Protein AF-A0A3M1KV20-F1 (afdb_monomer)

Nearest PDB structures (foldseek):
  5svc-assembly1_E  TM=5.447E-01  e=1.041E-09  Xanthobacter autotrophicus Py2
  5m45-assembly2_K  TM=5.221E-01  e=1.761E-09  Xanthobacter autotrophicus Py2
  5l9w-assembly2_B  TM=5.093E-01  e=1.567E-09  Aromatoleum aromaticum EbN1
  5svb-assembly1_B  TM=5.032E-01  e=2.301E-08  Xanthobacter autotrophicus Py2
  5l9w-assembly2_b  TM=3.819E-01  e=1.792E-05  Aromatoleum aromaticum EbN1

Radius of gyration: 29.32 Å; Cα contacts (8 Å, |Δi|>4): 366; chains: 1; bounding box: 72×28×77 Å

Solvent-accessible surface area (backbone atoms only — not comparable to full-atom values): 11056 Å² total; per-residue (Å²): 133,84,90,68,63,54,70,35,77,41,77,45,81,46,84,36,73,66,66,58,56,70,62,54,50,55,52,46,51,55,42,43,57,51,33,48,52,56,47,44,76,72,72,47,70,81,89,42,61,48,77,51,50,33,32,29,34,24,50,67,92,57,91,68,68,48,80,37,59,66,52,93,55,34,66,62,51,43,42,52,49,40,28,72,77,66,76,43,66,67,90,86,56,56,42,28,36,50,26,44,36,26,38,34,30,37,59,68,74,76,68,51,59,73,58,61,73,70,76,41,63,67,80,48,70,47,79,46,79,57,94,94,38,79,42,81,27,48,32,25,40,50,32,44,39,21,91,82,35,69,48,64,28,56,29,33,38,37,48,101,90,49,75,46,77,36,49,73,59,2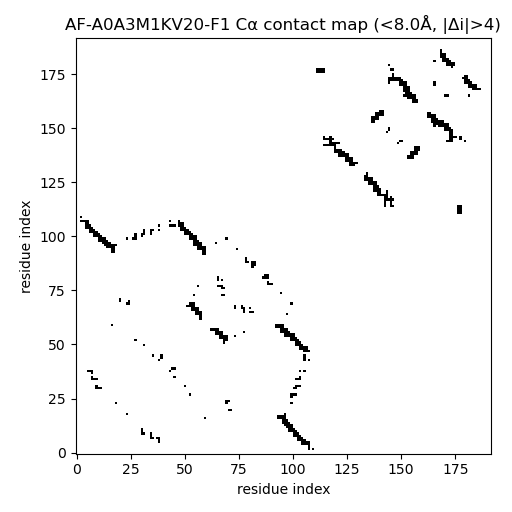5,32,38,29,29,48,102,50,44,49,79,47,76,43,74,56,84,76,81,77,78,82,131

Structure (mmCIF, N/CA/C/O backbone):
data_AF-A0A3M1KV20-F1
#
_entry.id   AF-A0A3M1KV20-F1
#
loop_
_atom_site.group_PDB
_atom_site.id
_atom_site.type_symbol
_atom_site.label_atom_id
_atom_site.label_alt_id
_atom_site.label_comp_id
_atom_site.label_asym_id
_atom_site.label_entity_id
_atom_site.label_seq_id
_atom_site.pdbx_PDB_ins_code
_atom_site.Cartn_x
_atom_site.Cartn_y
_atom_site.Cartn_z
_atom_site.occupancy
_atom_site.B_iso_or_equiv
_atom_site.auth_seq_id
_atom_site.auth_comp_id
_atom_site.auth_asym_id
_atom_site.auth_atom_id
_atom_site.pdbx_PDB_model_num
ATOM 1 N N . MET A 1 1 ? -3.922 7.367 20.046 1.00 41.53 1 MET A N 1
ATOM 2 C CA . MET A 1 1 ? -3.831 7.374 18.570 1.00 41.53 1 MET A CA 1
ATOM 3 C C . MET A 1 1 ? -4.819 6.362 18.019 1.00 41.53 1 MET A C 1
ATOM 5 O O . MET A 1 1 ? -4.780 5.213 18.438 1.00 41.53 1 MET A O 1
ATOM 9 N N . LEU A 1 2 ? -5.737 6.803 17.157 1.00 45.34 2 LEU A N 1
ATOM 10 C CA . LEU A 1 2 ? -6.689 5.942 16.447 1.00 45.34 2 LEU A CA 1
ATOM 11 C C . LEU A 1 2 ? -5.938 5.104 15.391 1.00 45.34 2 LEU A C 1
ATOM 13 O O . LEU A 1 2 ? -5.036 5.609 14.728 1.00 45.34 2 LEU A O 1
ATOM 17 N N . GLY A 1 3 ? -6.274 3.814 15.296 1.00 48.81 3 GLY A N 1
ATOM 18 C CA . GLY A 1 3 ? -5.496 2.774 14.613 1.00 48.81 3 GLY A CA 1
ATOM 19 C C . GLY A 1 3 ? -5.591 2.768 13.086 1.00 48.81 3 GLY A C 1
ATOM 20 O O . GLY A 1 3 ? -6.214 1.876 12.514 1.00 48.81 3 GLY A O 1
ATOM 21 N N . GLY A 1 4 ? -4.943 3.726 12.422 1.00 52.41 4 GLY A N 1
ATOM 22 C CA . GLY A 1 4 ? -4.632 3.615 10.993 1.00 52.41 4 GLY A CA 1
ATOM 23 C C . GLY A 1 4 ? -3.481 2.624 10.751 1.00 52.41 4 GLY A C 1
ATOM 24 O O . GLY A 1 4 ? -2.594 2.536 11.599 1.00 52.41 4 GLY A O 1
ATOM 25 N N . PRO A 1 5 ? -3.464 1.866 9.635 1.00 60.31 5 PRO A N 1
ATOM 26 C CA . PRO A 1 5 ? -2.340 0.989 9.306 1.00 60.31 5 PRO A CA 1
ATOM 27 C C . PRO A 1 5 ? -1.043 1.804 9.230 1.00 60.31 5 PRO A C 1
ATOM 29 O O . PRO A 1 5 ? -1.034 2.900 8.669 1.00 60.31 5 PRO A O 1
ATOM 32 N N . VAL A 1 6 ? 0.061 1.271 9.759 1.00 68.69 6 VAL A N 1
ATOM 33 C CA . VAL A 1 6 ? 1.365 1.916 9.574 1.00 68.69 6 VAL A CA 1
ATOM 34 C C . VAL A 1 6 ? 1.840 1.638 8.164 1.00 68.69 6 VAL A C 1
ATOM 36 O O . VAL A 1 6 ? 2.098 0.495 7.791 1.00 68.69 6 VAL A O 1
ATOM 39 N N . VAL A 1 7 ? 1.925 2.703 7.374 1.00 78.25 7 VAL A N 1
ATOM 40 C CA . VAL A 1 7 ? 2.368 2.672 5.984 1.00 78.25 7 VAL A CA 1
ATOM 41 C C . VAL A 1 7 ? 3.695 3.413 5.880 1.00 78.25 7 VAL A C 1
ATOM 43 O O . VAL A 1 7 ? 3.831 4.547 6.347 1.00 78.25 7 VAL A O 1
ATOM 46 N N . ARG A 1 8 ? 4.691 2.773 5.269 1.00 81.94 8 ARG A N 1
ATOM 47 C CA . ARG A 1 8 ? 5.970 3.385 4.911 1.00 81.94 8 ARG A CA 1
ATOM 48 C C . ARG A 1 8 ? 6.137 3.321 3.405 1.00 81.94 8 ARG A C 1
ATOM 50 O O . ARG A 1 8 ? 6.141 2.241 2.818 1.00 81.94 8 ARG A O 1
ATOM 57 N N . ASP A 1 9 ? 6.262 4.492 2.800 1.00 86.81 9 ASP A N 1
ATOM 58 C CA . ASP A 1 9 ? 6.499 4.654 1.373 1.00 86.81 9 ASP A CA 1
ATOM 59 C C . ASP A 1 9 ? 7.941 5.107 1.137 1.00 86.81 9 ASP A C 1
ATOM 61 O O . ASP A 1 9 ? 8.474 5.948 1.866 1.00 86.81 9 ASP A O 1
ATOM 65 N N . ARG A 1 10 ? 8.597 4.515 0.141 1.00 87.38 10 ARG A N 1
ATOM 66 C CA . ARG A 1 10 ? 9.951 4.881 -0.275 1.00 87.38 10 ARG A CA 1
ATOM 67 C C . ARG A 1 10 ? 9.968 5.042 -1.788 1.00 87.38 10 ARG A C 1
ATOM 69 O O . ARG A 1 10 ? 9.707 4.089 -2.517 1.00 87.38 10 ARG A O 1
ATOM 76 N N . LEU A 1 11 ? 10.324 6.238 -2.239 1.00 90.19 11 LEU A N 1
ATOM 77 C CA . LEU A 1 11 ? 10.510 6.574 -3.645 1.00 90.19 11 LEU A CA 1
ATOM 78 C C . LEU A 1 11 ? 11.999 6.755 -3.932 1.00 90.19 11 LEU A C 1
ATOM 80 O O . LEU A 1 11 ? 12.706 7.431 -3.186 1.00 90.19 11 LEU A O 1
ATOM 84 N N . GLU A 1 12 ? 12.455 6.188 -5.040 1.00 92.94 12 GLU A N 1
ATOM 85 C CA . GLU A 1 12 ? 13.762 6.481 -5.606 1.00 92.94 12 GLU A CA 1
ATOM 86 C C . GLU A 1 12 ? 13.610 7.004 -7.026 1.00 92.94 12 GLU A C 1
ATOM 88 O O . GLU A 1 12 ? 13.016 6.346 -7.883 1.00 92.94 12 GLU A O 1
ATOM 93 N N . SER A 1 13 ? 14.163 8.190 -7.267 1.00 93.88 13 SER A N 1
ATOM 94 C CA . SER A 1 13 ? 14.299 8.742 -8.609 1.00 93.88 13 SER A CA 1
ATOM 95 C C . SER A 1 13 ? 15.417 8.008 -9.334 1.00 93.88 13 SER A C 1
ATOM 97 O O . SER A 1 13 ? 16.545 7.934 -8.850 1.00 93.88 13 SER A O 1
ATOM 99 N N . VAL A 1 14 ? 15.105 7.482 -10.511 1.00 92.56 14 VAL A N 1
ATOM 100 C CA . VAL A 1 14 ? 16.072 6.817 -11.386 1.00 92.56 14 VAL A CA 1
ATOM 101 C C . VAL A 1 14 ? 15.923 7.381 -12.786 1.00 92.56 14 VAL A C 1
ATOM 103 O O . VAL A 1 14 ? 14.923 8.016 -13.096 1.00 92.56 14 VAL A O 1
ATOM 106 N N . ARG A 1 15 ? 16.913 7.164 -13.644 1.00 94.06 15 ARG A N 1
ATOM 107 C CA . ARG A 1 15 ? 16.775 7.446 -15.069 1.00 94.06 15 ARG A CA 1
ATOM 108 C C . ARG A 1 15 ? 17.309 6.262 -15.844 1.00 94.06 15 ARG A C 1
ATOM 110 O O . ARG A 1 15 ? 18.516 6.127 -16.018 1.00 94.06 15 ARG A O 1
ATOM 117 N N . LEU A 1 16 ? 16.412 5.360 -16.220 1.00 96.25 16 LEU A N 1
ATOM 118 C CA . LEU A 1 16 ? 16.768 4.124 -16.905 1.00 96.25 16 LEU A CA 1
ATOM 119 C C . LEU A 1 16 ? 16.016 4.052 -18.226 1.00 96.25 16 LEU A C 1
ATOM 121 O O . LEU A 1 16 ? 14.787 4.050 -18.230 1.00 96.25 16 LEU A O 1
ATOM 125 N N . LEU A 1 17 ? 16.759 3.964 -19.324 1.00 96.88 17 LEU A N 1
ATOM 126 C CA . LEU A 1 17 ? 16.194 3.734 -20.644 1.00 96.88 17 LEU A CA 1
ATOM 127 C C . LEU A 1 17 ? 16.050 2.232 -20.865 1.00 96.88 17 LEU A C 1
ATOM 129 O O . LEU A 1 17 ? 17.023 1.492 -20.724 1.00 96.88 17 LEU A O 1
ATOM 133 N N . ASP A 1 18 ? 14.828 1.796 -21.144 1.00 95.75 18 ASP A N 1
ATOM 134 C CA . ASP A 1 18 ? 14.478 0.413 -21.440 1.00 95.75 18 ASP A CA 1
ATOM 135 C C . ASP A 1 18 ? 15.138 -0.649 -20.533 1.00 95.75 18 ASP A C 1
ATOM 137 O O . ASP A 1 18 ? 15.641 -1.661 -21.029 1.00 95.75 18 ASP A O 1
ATOM 141 N N . PRO A 1 19 ? 15.114 -0.497 -19.195 1.00 96.75 19 PRO A N 1
ATOM 142 C CA . PRO A 1 19 ? 15.788 -1.448 -18.325 1.00 96.75 19 PRO A CA 1
ATOM 143 C C . PRO A 1 19 ? 15.158 -2.846 -18.405 1.00 96.75 19 PRO A C 1
ATOM 145 O O . PRO A 1 19 ? 13.952 -2.984 -18.621 1.00 96.75 19 PRO A O 1
ATOM 148 N N . PRO A 1 20 ? 15.934 -3.913 -18.161 1.00 96.88 20 PRO A N 1
ATOM 149 C CA . PRO A 1 20 ? 15.360 -5.227 -17.919 1.00 96.88 20 PRO A CA 1
ATOM 150 C C . PRO A 1 20 ? 14.628 -5.240 -16.569 1.00 96.88 20 PRO A C 1
ATOM 152 O O . PRO A 1 20 ? 15.058 -4.591 -15.610 1.00 96.88 20 PRO A O 1
ATOM 155 N N . TYR A 1 21 ? 13.570 -6.052 -16.454 1.00 96.81 21 TYR A N 1
ATOM 156 C CA . TYR A 1 21 ? 12.804 -6.195 -15.206 1.00 96.81 21 TYR A CA 1
ATOM 157 C C . TYR A 1 21 ? 13.691 -6.546 -14.001 1.00 96.81 21 TYR A C 1
ATOM 159 O O . TYR A 1 21 ? 13.493 -6.001 -12.919 1.00 96.81 21 TYR A O 1
ATOM 167 N N . GLY A 1 22 ? 14.717 -7.386 -14.185 1.00 97.62 22 GLY A N 1
ATOM 168 C CA . GLY A 1 22 ? 15.637 -7.759 -13.104 1.00 97.62 22 GLY A CA 1
ATOM 169 C C . GLY A 1 22 ? 16.308 -6.555 -12.430 1.00 97.62 22 GLY A C 1
ATOM 170 O O . GLY A 1 22 ? 16.459 -6.537 -11.210 1.00 97.62 22 GLY A O 1
ATOM 171 N N . ARG A 1 23 ? 16.625 -5.500 -13.195 1.00 97.06 23 ARG A N 1
ATOM 172 C CA . ARG A 1 23 ? 17.194 -4.259 -12.649 1.00 97.06 23 ARG A CA 1
ATOM 173 C C . ARG A 1 23 ? 16.177 -3.497 -11.796 1.00 97.06 23 ARG A C 1
ATOM 175 O O . ARG A 1 23 ? 16.533 -2.992 -10.736 1.00 97.06 23 ARG A O 1
ATOM 182 N N . LEU A 1 24 ? 14.920 -3.441 -12.238 1.00 97.44 24 LEU A N 1
ATOM 183 C CA . LEU A 1 24 ? 13.825 -2.794 -11.507 1.00 97.44 24 LEU A CA 1
ATOM 184 C C . LEU A 1 24 ? 13.495 -3.549 -10.216 1.00 97.44 24 LEU A C 1
ATOM 186 O O . LEU A 1 24 ? 13.414 -2.934 -9.153 1.00 97.44 24 LEU A O 1
ATOM 190 N N . SER A 1 25 ? 13.408 -4.880 -10.294 1.00 96.94 25 SER A N 1
ATOM 191 C CA . SER A 1 25 ? 13.183 -5.757 -9.141 1.00 96.94 25 SER A CA 1
ATOM 192 C C . SER A 1 25 ? 14.266 -5.573 -8.080 1.00 96.94 25 SER A C 1
ATOM 194 O O . SER A 1 25 ? 13.948 -5.402 -6.908 1.00 96.94 25 SER A O 1
ATOM 196 N N . ALA A 1 26 ? 15.542 -5.517 -8.475 1.00 97.12 26 ALA A N 1
ATOM 197 C CA . ALA A 1 26 ? 16.645 -5.335 -7.533 1.00 97.12 26 ALA A CA 1
ATOM 198 C C . ALA A 1 26 ? 16.566 -3.998 -6.767 1.00 97.12 26 ALA A C 1
ATOM 200 O O . ALA A 1 26 ? 16.843 -3.945 -5.563 1.00 97.12 26 ALA A O 1
ATOM 201 N N . ILE A 1 27 ? 16.168 -2.916 -7.447 1.00 96.50 27 ILE A N 1
ATOM 202 C CA . ILE A 1 27 ? 15.960 -1.606 -6.815 1.00 96.50 27 ILE A CA 1
ATOM 203 C C . ILE A 1 27 ? 14.757 -1.667 -5.869 1.00 96.50 27 ILE A C 1
ATOM 205 O O . ILE A 1 27 ? 14.877 -1.266 -4.709 1.00 96.50 27 ILE A O 1
ATOM 209 N N . ALA A 1 28 ? 13.633 -2.224 -6.327 1.00 96.19 28 ALA A N 1
ATOM 210 C CA . ALA A 1 28 ? 12.435 -2.387 -5.512 1.00 96.19 28 ALA A CA 1
ATOM 211 C C . ALA A 1 28 ? 12.723 -3.215 -4.246 1.00 96.19 28 ALA A C 1
ATOM 213 O O . ALA A 1 28 ? 12.366 -2.807 -3.144 1.00 96.19 28 ALA A O 1
ATOM 214 N N . ASP A 1 29 ? 13.479 -4.310 -4.350 1.00 96.31 29 ASP A N 1
ATOM 215 C CA . ASP A 1 29 ? 13.852 -5.142 -3.203 1.00 96.31 29 ASP A CA 1
ATOM 216 C C . ASP A 1 29 ? 14.732 -4.398 -2.200 1.00 96.31 29 ASP A C 1
ATOM 218 O O . ASP A 1 29 ? 14.573 -4.543 -0.982 1.00 96.31 29 ASP A O 1
ATOM 222 N N . ARG A 1 30 ? 15.656 -3.561 -2.683 1.00 96.06 30 ARG A N 1
ATOM 223 C CA . ARG A 1 30 ? 16.461 -2.707 -1.806 1.00 96.06 30 ARG A CA 1
ATOM 224 C C . ARG A 1 30 ? 15.595 -1.681 -1.073 1.00 96.06 30 ARG A C 1
ATOM 226 O O . ARG A 1 30 ? 15.820 -1.465 0.121 1.00 96.06 30 ARG A O 1
ATOM 233 N N . LEU A 1 31 ? 14.632 -1.062 -1.755 1.00 93.81 31 LEU A N 1
ATOM 234 C CA . LEU A 1 31 ? 13.688 -0.121 -1.145 1.00 93.81 31 LEU A CA 1
ATOM 235 C C . LEU A 1 31 ? 12.764 -0.815 -0.139 1.00 93.81 31 LEU A C 1
ATOM 237 O O . LEU A 1 31 ? 12.613 -0.320 0.976 1.00 93.81 31 LEU A O 1
ATOM 241 N N . ALA A 1 32 ? 12.255 -2.003 -0.466 1.00 92.62 32 ALA A N 1
ATOM 242 C CA . ALA A 1 32 ? 11.425 -2.813 0.420 1.00 92.62 32 ALA A CA 1
ATOM 243 C C . ALA A 1 32 ? 12.156 -3.179 1.715 1.00 92.62 32 ALA A C 1
ATOM 245 O O . ALA A 1 32 ? 11.598 -3.038 2.801 1.00 92.62 32 ALA A O 1
ATOM 246 N N . ARG A 1 33 ? 13.433 -3.585 1.627 1.00 92.50 33 ARG A N 1
ATOM 247 C CA . ARG A 1 33 ? 14.263 -3.855 2.814 1.00 92.50 33 ARG A CA 1
ATOM 248 C C . ARG A 1 33 ? 14.431 -2.619 3.700 1.00 92.50 33 ARG A C 1
ATOM 250 O O . ARG A 1 33 ? 14.470 -2.757 4.917 1.00 92.50 33 ARG A O 1
ATOM 257 N N . ARG A 1 34 ? 14.548 -1.421 3.115 1.00 90.50 34 ARG A N 1
ATOM 258 C CA . ARG A 1 34 ? 14.627 -0.161 3.876 1.00 90.50 34 ARG A CA 1
ATOM 259 C C . ARG A 1 34 ? 13.291 0.162 4.545 1.00 90.50 34 ARG A C 1
ATOM 261 O O . ARG A 1 34 ? 13.270 0.316 5.758 1.00 90.50 34 ARG A O 1
ATOM 268 N N . ALA A 1 35 ? 12.199 0.163 3.780 1.00 87.62 35 ALA A N 1
ATOM 269 C CA . ALA A 1 35 ? 10.855 0.432 4.289 1.00 87.62 35 ALA A CA 1
ATOM 270 C C . ALA A 1 35 ? 10.453 -0.541 5.410 1.00 87.62 35 ALA A C 1
ATOM 272 O O . ALA A 1 35 ? 9.902 -0.128 6.425 1.00 87.62 35 ALA A O 1
ATOM 273 N N . ARG A 1 36 ? 10.796 -1.828 5.274 1.00 86.94 36 ARG A N 1
ATOM 274 C CA . ARG A 1 36 ? 10.569 -2.841 6.312 1.00 86.94 36 ARG A CA 1
ATOM 275 C C . ARG A 1 36 ? 11.316 -2.535 7.609 1.00 86.94 36 ARG A C 1
ATOM 277 O O . ARG A 1 36 ? 10.707 -2.610 8.668 1.00 86.94 36 ARG A O 1
ATOM 284 N N . ARG A 1 37 ? 12.594 -2.148 7.532 1.00 86.62 37 ARG A N 1
ATOM 285 C CA . ARG A 1 37 ? 13.368 -1.764 8.725 1.00 86.62 37 ARG A CA 1
ATOM 286 C C . ARG A 1 37 ? 12.768 -0.559 9.443 1.00 86.62 37 ARG A C 1
ATOM 288 O O . ARG A 1 37 ? 12.822 -0.510 10.665 1.00 86.62 37 ARG A O 1
ATOM 295 N N . ASP A 1 38 ? 12.207 0.396 8.704 1.00 82.44 38 ASP A N 1
ATOM 296 C CA . ASP A 1 38 ? 11.533 1.549 9.312 1.00 82.44 38 ASP A CA 1
ATOM 297 C C . ASP A 1 38 ? 10.289 1.104 10.095 1.00 82.44 38 ASP A C 1
ATOM 299 O O . ASP A 1 38 ? 10.112 1.494 11.244 1.00 82.44 38 ASP A O 1
ATOM 303 N N . VAL A 1 39 ? 9.469 0.225 9.505 1.00 80.56 39 VAL A N 1
ATOM 304 C CA . VAL A 1 39 ? 8.280 -0.340 10.166 1.00 80.56 39 VAL A CA 1
ATOM 305 C C . VAL A 1 39 ? 8.656 -1.167 11.405 1.00 80.56 39 VAL A C 1
ATOM 307 O O . VAL A 1 39 ? 8.006 -1.058 12.442 1.00 80.56 39 VAL A O 1
ATOM 310 N N . GLU A 1 40 ? 9.722 -1.967 11.327 1.00 81.06 40 GLU A N 1
ATOM 311 C CA . GLU A 1 40 ? 10.217 -2.778 12.450 1.00 81.06 40 GLU A CA 1
ATOM 312 C C . GLU A 1 40 ? 10.750 -1.905 13.603 1.00 81.06 40 GLU A C 1
ATOM 314 O O . GLU A 1 40 ? 10.487 -2.207 14.767 1.00 81.06 40 GLU A O 1
ATOM 319 N N . ARG A 1 41 ? 11.432 -0.787 13.305 1.00 79.12 41 ARG A N 1
ATOM 320 C CA . ARG A 1 41 ? 11.890 0.187 14.321 1.00 79.12 41 ARG A CA 1
ATOM 321 C C . ARG A 1 41 ? 10.745 0.835 15.097 1.00 79.12 41 ARG A C 1
ATOM 323 O O . ARG A 1 41 ? 10.951 1.281 16.219 1.00 79.12 41 ARG A O 1
ATOM 330 N N . GLU A 1 42 ? 9.552 0.866 14.519 1.00 71.44 42 GLU A N 1
ATOM 331 C CA . GLU A 1 42 ? 8.342 1.391 15.157 1.00 71.44 42 GLU A CA 1
ATOM 332 C C . GLU A 1 42 ? 7.587 0.330 15.977 1.00 71.44 42 GLU A C 1
ATOM 334 O O . GLU A 1 42 ? 6.505 0.599 16.493 1.00 71.44 42 GLU A O 1
ATOM 339 N N . GLY A 1 43 ? 8.157 -0.872 16.128 1.00 69.38 43 GLY A N 1
ATOM 340 C CA . GLY A 1 43 ? 7.621 -1.934 16.981 1.00 69.38 43 GLY A CA 1
ATOM 341 C C . GLY A 1 43 ? 6.569 -2.821 16.311 1.00 69.38 43 GLY A C 1
ATOM 342 O O . GLY A 1 43 ? 5.938 -3.639 16.983 1.00 69.38 43 GLY A O 1
ATOM 343 N N . PHE A 1 44 ? 6.368 -2.703 14.995 1.00 69.88 44 PHE A N 1
ATOM 344 C CA . PHE A 1 44 ? 5.446 -3.568 14.260 1.00 69.88 44 PHE A CA 1
ATOM 345 C C . PHE A 1 44 ? 6.137 -4.868 13.838 1.00 69.88 44 PHE A C 1
ATOM 347 O O . PHE A 1 44 ? 7.146 -4.860 13.134 1.00 69.88 44 PHE A O 1
ATOM 354 N N . ALA A 1 45 ? 5.567 -6.004 14.250 1.00 63.41 45 ALA A N 1
ATOM 355 C CA . ALA A 1 45 ? 6.078 -7.322 13.893 1.00 63.41 45 ALA A CA 1
ATOM 356 C C . ALA A 1 45 ? 5.975 -7.576 12.380 1.00 63.41 45 ALA A C 1
ATOM 358 O O . ALA A 1 45 ? 4.957 -7.305 11.737 1.00 63.41 45 ALA A O 1
ATOM 359 N N . ALA A 1 46 ? 7.025 -8.171 11.819 1.00 60.16 46 ALA A N 1
ATOM 360 C CA . ALA A 1 46 ? 7.196 -8.325 10.380 1.00 60.16 46 ALA A CA 1
ATOM 361 C C . ALA A 1 46 ? 6.236 -9.330 9.702 1.00 60.16 46 ALA A C 1
ATOM 363 O O . ALA A 1 46 ? 6.258 -9.495 8.482 1.00 60.16 46 ALA A O 1
ATOM 364 N N . THR A 1 47 ? 5.394 -10.009 10.482 1.00 57.47 47 THR A N 1
ATOM 365 C CA . THR A 1 47 ? 4.497 -11.090 10.050 1.00 57.47 47 THR A CA 1
ATOM 366 C C . THR A 1 47 ? 3.201 -10.610 9.389 1.00 57.47 47 THR A C 1
ATOM 368 O O . THR A 1 47 ? 2.454 -11.432 8.867 1.00 57.47 47 THR A O 1
ATOM 371 N N . ALA A 1 48 ? 2.935 -9.298 9.343 1.00 61.84 48 ALA A N 1
ATOM 372 C CA . ALA A 1 48 ? 1.721 -8.738 8.733 1.00 61.84 48 ALA A CA 1
ATOM 373 C C . ALA A 1 48 ? 1.990 -7.586 7.743 1.00 61.84 48 ALA A C 1
ATOM 375 O O . ALA A 1 48 ? 1.187 -6.652 7.634 1.00 61.84 48 ALA A O 1
ATOM 376 N N . LEU A 1 49 ? 3.120 -7.644 7.030 1.00 72.81 49 LEU A N 1
ATOM 377 C CA . LEU A 1 49 ? 3.514 -6.632 6.049 1.00 72.81 49 LEU A CA 1
ATOM 378 C C . LEU A 1 49 ? 2.936 -6.935 4.659 1.00 72.81 49 LEU A C 1
ATOM 380 O O . LEU A 1 49 ? 3.168 -8.005 4.100 1.00 72.81 49 LEU A O 1
ATOM 384 N N . LYS A 1 50 ? 2.224 -5.972 4.071 1.00 84.25 50 LYS A N 1
ATOM 385 C CA . LYS A 1 50 ? 1.890 -5.950 2.640 1.00 84.25 50 LYS A CA 1
ATOM 386 C C . LYS A 1 50 ? 2.888 -5.076 1.891 1.00 84.25 50 LYS A C 1
ATOM 388 O O . LYS A 1 50 ? 3.254 -4.019 2.397 1.00 84.25 50 LYS A O 1
ATOM 393 N N . ARG A 1 51 ? 3.283 -5.493 0.687 1.00 90.38 51 ARG A N 1
ATOM 394 C CA . ARG A 1 51 ? 4.170 -4.748 -0.216 1.00 90.38 51 ARG A CA 1
ATOM 395 C C . ARG A 1 51 ? 3.441 -4.430 -1.518 1.00 90.38 51 ARG A C 1
ATOM 397 O O . ARG A 1 51 ? 2.742 -5.293 -2.042 1.00 90.38 51 ARG A O 1
ATOM 404 N N . ALA A 1 52 ? 3.624 -3.218 -2.024 1.00 92.00 52 ALA A N 1
ATOM 405 C CA . ALA A 1 52 ? 3.204 -2.813 -3.358 1.00 92.00 52 ALA A CA 1
ATOM 406 C C . ALA A 1 52 ? 4.340 -2.037 -4.031 1.00 92.00 52 ALA A C 1
ATOM 408 O O . ALA A 1 52 ? 4.861 -1.085 -3.448 1.00 92.00 52 ALA A O 1
ATOM 409 N N . ASP A 1 53 ? 4.691 -2.443 -5.249 1.00 96.50 53 ASP A N 1
ATOM 410 C CA . ASP A 1 53 ? 5.789 -1.861 -6.015 1.00 96.50 53 ASP A CA 1
ATOM 411 C C . ASP A 1 53 ? 5.251 -1.223 -7.291 1.00 96.50 53 ASP A C 1
ATOM 413 O O . ASP A 1 53 ? 4.487 -1.838 -8.040 1.00 96.50 53 ASP A O 1
ATOM 417 N N . VAL A 1 54 ? 5.683 0.002 -7.555 1.00 97.44 54 VAL A N 1
ATOM 418 C CA . VAL A 1 54 ? 5.219 0.822 -8.670 1.00 97.44 54 VAL A CA 1
ATOM 419 C C . VAL A 1 54 ? 6.420 1.424 -9.387 1.00 97.44 54 VAL A C 1
ATOM 421 O O . VAL A 1 54 ? 7.376 1.875 -8.754 1.00 97.44 54 VAL A O 1
ATOM 424 N N . VAL A 1 55 ? 6.371 1.452 -10.715 1.00 98.00 55 VAL A N 1
ATOM 425 C CA . VAL A 1 55 ? 7.341 2.153 -11.563 1.00 98.00 55 VAL A CA 1
ATOM 426 C C . VAL A 1 55 ? 6.682 3.365 -12.206 1.00 98.00 55 VAL A C 1
ATOM 428 O O . VAL A 1 55 ? 5.538 3.302 -12.653 1.00 98.00 55 VAL A O 1
ATOM 431 N N . ARG A 1 56 ? 7.418 4.476 -12.248 1.00 97.88 56 ARG A N 1
ATOM 432 C CA . ARG A 1 56 ? 7.026 5.716 -12.922 1.00 97.88 56 ARG A CA 1
ATOM 433 C C . ARG A 1 56 ? 7.709 5.753 -14.280 1.00 97.88 56 ARG A C 1
ATOM 435 O O . ARG A 1 56 ? 8.937 5.690 -14.348 1.00 97.88 56 ARG A O 1
ATOM 442 N N . LEU A 1 57 ? 6.920 5.829 -15.341 1.00 97.50 57 LEU A N 1
ATOM 443 C CA . LEU A 1 57 ? 7.347 5.580 -16.715 1.00 97.50 57 LEU A CA 1
ATOM 444 C C . LEU A 1 57 ? 6.890 6.701 -17.633 1.00 97.50 57 LEU A C 1
ATOM 446 O O . LEU A 1 57 ? 5.788 7.214 -17.477 1.00 97.50 57 LEU A O 1
ATOM 450 N N . ARG A 1 58 ? 7.693 7.028 -18.634 1.00 97.12 58 ARG A N 1
ATOM 451 C CA . ARG A 1 58 ? 7.306 7.911 -19.736 1.00 97.12 58 ARG A CA 1
ATOM 452 C C . ARG A 1 58 ? 7.933 7.414 -21.024 1.00 97.12 58 ARG A C 1
ATOM 454 O O . ARG A 1 58 ? 8.950 6.723 -20.971 1.00 97.12 58 ARG A O 1
ATOM 461 N N . TYR A 1 59 ? 7.389 7.786 -22.177 1.00 97.56 59 TYR A N 1
ATOM 462 C CA . TYR A 1 59 ? 8.171 7.620 -23.396 1.00 97.56 59 TYR A CA 1
ATOM 463 C C . TYR A 1 59 ? 9.369 8.571 -23.370 1.00 97.56 59 TYR A C 1
ATOM 465 O O . TYR A 1 59 ? 9.264 9.704 -22.892 1.00 97.56 59 TYR A O 1
ATOM 473 N N . ALA A 1 60 ? 10.508 8.128 -23.894 1.00 94.50 60 ALA A N 1
ATOM 474 C CA . ALA A 1 60 ? 11.719 8.935 -23.949 1.00 94.50 60 ALA A CA 1
ATOM 475 C C . ALA A 1 60 ? 11.438 10.285 -24.629 1.00 94.50 60 ALA A C 1
ATOM 477 O O . ALA A 1 60 ? 10.909 10.329 -25.741 1.00 94.50 60 ALA A O 1
ATOM 478 N N . GLY A 1 61 ? 11.760 11.388 -23.952 1.00 89.12 61 GLY A N 1
ATOM 479 C CA . GLY A 1 61 ? 11.508 12.752 -24.434 1.00 89.12 61 GLY A CA 1
ATOM 480 C C . GLY A 1 61 ? 10.110 13.314 -24.143 1.00 89.12 61 GLY A C 1
ATOM 481 O O . GLY A 1 61 ? 9.859 14.469 -24.466 1.00 89.12 61 GLY A O 1
ATOM 482 N N . GLN A 1 62 ? 9.203 12.554 -23.523 1.00 91.75 62 GLN A N 1
ATOM 483 C CA . GLN A 1 62 ? 7.966 13.118 -22.972 1.00 91.75 62 GLN A CA 1
ATOM 484 C C . GLN A 1 62 ? 8.198 13.748 -21.590 1.00 91.75 62 GLN A C 1
ATOM 486 O O . GLN A 1 62 ? 9.124 13.392 -20.860 1.00 91.75 62 GLN A O 1
ATOM 491 N N . SER A 1 63 ? 7.328 14.683 -21.206 1.00 89.88 63 SER A N 1
ATOM 492 C CA . SER A 1 63 ? 7.367 15.351 -19.898 1.00 89.88 63 SER A CA 1
ATOM 493 C C . SER A 1 63 ? 6.514 14.659 -18.830 1.00 89.88 63 SER A C 1
ATOM 495 O O . SER A 1 63 ? 6.830 14.763 -17.646 1.00 89.88 63 SER A O 1
ATOM 497 N N . ILE A 1 64 ? 5.471 13.924 -19.227 1.00 90.12 64 ILE A N 1
ATOM 498 C CA . ILE A 1 64 ? 4.501 13.309 -18.312 1.00 90.12 64 ILE A CA 1
ATOM 499 C C . ILE A 1 64 ? 4.869 11.850 -18.053 1.00 90.12 64 ILE A C 1
ATOM 501 O O . ILE A 1 64 ? 5.135 11.098 -18.987 1.00 90.12 64 ILE A O 1
ATOM 505 N N . ALA A 1 65 ? 4.858 11.456 -16.778 1.00 95.50 65 ALA A N 1
ATOM 506 C CA . ALA A 1 65 ? 5.075 10.080 -16.353 1.00 95.50 65 ALA A CA 1
ATOM 507 C C . ALA A 1 65 ? 3.795 9.454 -15.784 1.00 95.50 65 ALA A C 1
ATOM 509 O O . ALA A 1 65 ? 3.040 10.108 -15.067 1.00 95.50 65 ALA A O 1
ATOM 510 N N . ILE A 1 66 ? 3.604 8.169 -16.069 1.00 96.56 66 ILE A N 1
ATOM 511 C CA . ILE A 1 66 ? 2.493 7.324 -15.633 1.00 96.56 66 ILE A CA 1
ATOM 512 C C . ILE A 1 66 ? 3.026 6.293 -14.636 1.00 96.56 66 ILE A C 1
ATOM 514 O O . ILE A 1 66 ? 4.147 5.801 -14.774 1.00 96.56 66 ILE A O 1
ATOM 518 N N . GLU A 1 67 ? 2.222 5.959 -13.633 1.00 97.44 67 GLU A N 1
ATOM 519 C CA . GLU A 1 67 ? 2.528 4.910 -12.665 1.00 97.44 67 GLU A CA 1
ATOM 520 C C . GLU A 1 67 ? 1.873 3.586 -13.065 1.00 97.44 67 GLU A C 1
ATOM 522 O O . GLU A 1 67 ? 0.675 3.547 -13.335 1.00 97.44 67 GLU A O 1
ATOM 527 N N . VAL A 1 68 ? 2.635 2.492 -13.057 1.00 97.88 68 VAL A N 1
ATOM 528 C CA . VAL A 1 68 ? 2.108 1.130 -13.256 1.00 97.88 68 VAL A CA 1
ATOM 529 C C . VAL A 1 68 ? 2.779 0.142 -12.294 1.00 97.88 68 VAL A C 1
ATOM 531 O O . VAL A 1 68 ? 3.857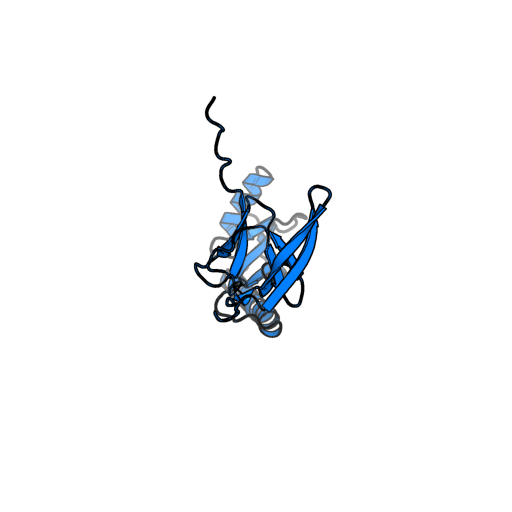 0.445 -11.767 1.00 97.88 68 VAL A O 1
ATOM 534 N N . PRO A 1 69 ? 2.188 -1.044 -12.049 1.00 97.62 69 PRO A N 1
ATOM 535 C CA . PRO A 1 69 ? 2.817 -2.077 -11.229 1.00 97.62 69 PRO A CA 1
ATOM 536 C C . PRO A 1 69 ? 4.226 -2.449 -11.713 1.00 97.62 69 PRO A C 1
ATOM 538 O O . PRO A 1 69 ? 4.474 -2.611 -12.910 1.00 97.62 69 PRO A O 1
ATOM 541 N N . CYS A 1 70 ? 5.158 -2.606 -10.771 1.00 96.81 70 CYS A N 1
ATOM 542 C CA . CYS A 1 70 ? 6.514 -3.074 -11.050 1.00 96.81 70 CYS A CA 1
ATOM 543 C C . CYS A 1 70 ? 6.538 -4.606 -11.170 1.00 96.81 70 CYS A C 1
ATOM 545 O O . CYS A 1 70 ? 6.957 -5.320 -10.257 1.00 96.81 70 CYS A O 1
ATOM 547 N N . ASP A 1 71 ? 6.080 -5.127 -12.303 1.00 95.69 71 ASP A N 1
ATOM 548 C CA . ASP A 1 71 ? 6.129 -6.554 -12.621 1.00 95.69 71 ASP A CA 1
ATOM 549 C C . ASP A 1 71 ? 6.818 -6.815 -13.973 1.00 95.69 71 ASP A C 1
ATOM 551 O O . ASP A 1 71 ? 7.288 -5.900 -14.653 1.00 95.69 71 ASP A O 1
ATOM 555 N N . ARG A 1 72 ? 6.910 -8.087 -14.376 1.00 97.12 72 ARG A N 1
ATOM 556 C CA . ARG A 1 72 ? 7.549 -8.483 -15.646 1.00 97.12 72 ARG A CA 1
ATOM 557 C C . ARG A 1 72 ? 6.869 -7.885 -16.884 1.00 97.12 72 ARG A C 1
ATOM 559 O O . ARG A 1 72 ? 7.506 -7.779 -17.926 1.00 97.12 72 ARG A O 1
ATOM 566 N N . ASN A 1 73 ? 5.605 -7.489 -16.771 1.00 96.75 73 ASN A N 1
ATOM 567 C CA . ASN A 1 73 ? 4.779 -6.928 -17.832 1.00 96.75 73 ASN A CA 1
ATOM 568 C C . ASN A 1 73 ? 4.667 -5.397 -17.755 1.00 96.75 73 ASN A C 1
ATOM 570 O O . ASN A 1 73 ? 3.841 -4.833 -18.475 1.00 96.75 73 ASN A O 1
ATOM 574 N N . TYR A 1 74 ? 5.483 -4.710 -16.941 1.00 97.06 74 TYR A N 1
ATOM 575 C CA . TYR A 1 74 ? 5.372 -3.261 -16.716 1.0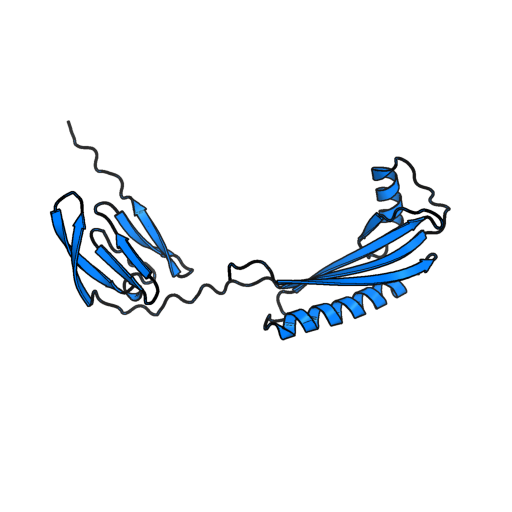0 97.06 74 TYR A CA 1
ATOM 576 C C . TYR A 1 74 ? 5.308 -2.436 -18.017 1.00 97.06 74 TYR A C 1
ATOM 578 O O . TYR A 1 74 ? 4.585 -1.447 -18.086 1.00 97.06 74 TYR A O 1
ATOM 586 N N . ARG A 1 75 ? 6.004 -2.866 -19.081 1.00 96.88 75 ARG A N 1
ATOM 587 C CA . ARG A 1 75 ? 5.952 -2.229 -20.412 1.00 96.88 75 ARG A CA 1
ATOM 588 C C . ARG A 1 75 ? 4.568 -2.329 -21.042 1.00 96.88 75 ARG A C 1
ATOM 590 O O . ARG A 1 75 ? 4.007 -1.333 -21.479 1.00 96.88 75 ARG A O 1
ATOM 597 N N . ARG A 1 76 ? 3.988 -3.533 -21.045 1.00 97.00 76 ARG A N 1
ATOM 598 C CA . ARG A 1 76 ? 2.636 -3.769 -21.565 1.00 97.00 76 ARG A CA 1
ATOM 599 C C . ARG A 1 76 ? 1.605 -2.984 -20.760 1.00 97.00 76 ARG A C 1
ATOM 601 O O . ARG A 1 76 ? 0.721 -2.369 -21.348 1.00 97.00 76 ARG A O 1
ATOM 608 N N . ALA A 1 77 ? 1.740 -2.984 -19.432 1.00 97.56 77 ALA A N 1
ATOM 609 C CA . ALA A 1 77 ? 0.888 -2.199 -18.545 1.00 97.56 77 ALA A CA 1
ATOM 610 C C . ALA A 1 77 ? 0.993 -0.698 -18.853 1.00 97.56 77 ALA A C 1
ATOM 612 O O . ALA A 1 77 ? -0.026 -0.023 -18.943 1.00 97.56 77 ALA A O 1
ATOM 613 N N . PHE A 1 78 ? 2.203 -0.194 -19.102 1.00 97.88 78 PHE A N 1
ATOM 614 C CA . PHE A 1 78 ? 2.427 1.193 -19.501 1.00 97.88 78 PHE A CA 1
ATOM 615 C C . PHE A 1 78 ? 1.762 1.553 -20.825 1.00 97.88 78 PHE A C 1
ATOM 617 O O . PHE A 1 78 ? 1.053 2.551 -20.879 1.00 97.88 78 PHE A O 1
ATOM 624 N N . HIS A 1 79 ? 1.942 0.754 -21.879 1.00 97.50 79 HIS A N 1
ATOM 625 C CA . HIS A 1 79 ? 1.309 1.035 -23.170 1.00 97.50 79 HIS A CA 1
ATOM 626 C C . HIS A 1 79 ? -0.220 1.022 -23.063 1.00 97.50 79 HIS A C 1
ATOM 628 O O . HIS A 1 79 ? -0.881 1.903 -23.612 1.00 97.50 79 HIS A O 1
ATOM 634 N N . ALA A 1 80 ? -0.782 0.062 -22.323 1.00 97.62 80 ALA A N 1
ATOM 635 C CA . ALA A 1 80 ? -2.218 -0.004 -22.073 1.00 97.62 80 ALA A CA 1
ATOM 636 C C . ALA A 1 80 ? -2.717 1.231 -21.307 1.00 97.62 80 ALA A C 1
ATOM 638 O O . ALA A 1 80 ? -3.718 1.830 -21.694 1.00 97.62 80 ALA A O 1
ATOM 639 N N . GLU A 1 81 ? -1.995 1.648 -20.269 1.00 97.75 81 GLU A N 1
ATOM 640 C CA . GLU A 1 81 ? -2.378 2.792 -19.445 1.00 97.75 81 GLU A CA 1
ATOM 641 C C . GLU A 1 81 ? -2.201 4.126 -20.184 1.00 97.75 81 GLU A C 1
ATOM 643 O O . GLU A 1 81 ? -3.072 4.990 -20.116 1.00 97.75 81 GLU A O 1
ATOM 648 N N . HIS A 1 82 ? -1.141 4.277 -20.981 1.00 97.25 82 HIS A N 1
ATOM 649 C CA . HIS A 1 82 ? -0.962 5.430 -21.862 1.00 97.25 82 HIS A CA 1
ATOM 650 C C . HIS A 1 82 ? -2.082 5.499 -22.912 1.00 97.25 82 HIS A C 1
ATOM 652 O O . HIS A 1 82 ? -2.632 6.574 -23.147 1.00 97.25 82 HIS A O 1
ATOM 658 N N . ARG A 1 83 ? -2.494 4.359 -23.490 1.00 96.75 83 ARG A N 1
ATOM 659 C CA . ARG A 1 83 ? -3.645 4.291 -24.407 1.00 96.75 83 ARG A CA 1
ATOM 660 C C . ARG A 1 83 ? -4.947 4.667 -23.710 1.00 96.75 83 ARG A C 1
ATOM 662 O O . ARG A 1 83 ? -5.767 5.359 -24.302 1.00 96.75 83 ARG A O 1
ATOM 669 N N . ARG A 1 84 ? -5.134 4.242 -22.461 1.00 97.69 84 ARG A N 1
ATOM 670 C CA . ARG A 1 84 ? -6.318 4.567 -21.658 1.00 97.69 84 ARG A CA 1
ATOM 671 C C . ARG A 1 84 ? -6.401 6.059 -21.323 1.00 97.69 84 ARG A C 1
ATOM 673 O O . ARG A 1 84 ? -7.487 6.621 -21.382 1.00 97.69 84 ARG A O 1
ATOM 680 N N . LEU A 1 85 ? -5.276 6.679 -20.960 1.00 95.94 85 LEU A N 1
ATOM 681 C CA . LEU A 1 85 ? -5.211 8.075 -20.509 1.00 95.94 85 LEU A CA 1
ATOM 682 C C . LEU A 1 85 ? -5.124 9.089 -21.656 1.00 95.94 85 LEU A C 1
ATOM 684 O O . LEU A 1 85 ? -5.694 10.169 -21.554 1.00 95.94 85 LEU A O 1
ATOM 688 N N . PHE A 1 86 ? -4.406 8.755 -22.730 1.00 94.44 86 PHE A N 1
ATOM 689 C CA . PHE A 1 86 ? -4.057 9.687 -23.809 1.00 94.44 86 PHE A CA 1
ATOM 690 C C . PHE A 1 86 ? -4.519 9.219 -25.194 1.00 94.44 86 PHE A C 1
ATOM 692 O O . PHE A 1 86 ? -4.087 9.777 -26.201 1.00 94.44 86 PHE A O 1
ATOM 699 N N . HIS A 1 87 ? -5.338 8.163 -25.265 1.00 94.62 87 HIS A N 1
ATOM 700 C CA . HIS A 1 87 ? -5.885 7.583 -26.504 1.00 94.62 87 HIS A CA 1
ATOM 701 C C . HIS A 1 87 ? -4.837 7.176 -27.553 1.00 94.62 87 HIS A C 1
ATOM 703 O O . HIS A 1 87 ? -5.155 6.943 -28.715 1.00 94.62 87 HIS A O 1
ATOM 709 N N . THR A 1 88 ? -3.576 7.056 -27.144 1.00 90.75 88 THR A N 1
ATOM 710 C CA . THR A 1 88 ? -2.433 6.773 -28.013 1.00 90.75 88 THR A CA 1
ATOM 711 C C . THR A 1 88 ? -1.467 5.839 -27.300 1.00 90.75 88 THR A C 1
ATOM 713 O O . THR A 1 88 ? -1.420 5.804 -26.076 1.00 90.75 88 THR A O 1
ATOM 716 N N . ALA A 1 89 ? -0.684 5.063 -28.041 1.00 93.56 89 ALA A N 1
ATOM 717 C CA . ALA A 1 89 ? 0.457 4.335 -27.496 1.00 93.56 89 ALA A CA 1
ATOM 718 C C . ALA A 1 89 ? 1.481 4.125 -28.610 1.00 93.56 89 ALA A C 1
ATOM 720 O O . ALA A 1 89 ? 1.141 3.581 -29.658 1.00 93.56 89 ALA A O 1
ATOM 721 N N . ASP A 1 90 ? 2.715 4.557 -28.374 1.00 93.81 90 ASP A N 1
ATOM 722 C CA . ASP A 1 90 ? 3.832 4.366 -29.291 1.00 93.81 90 ASP A CA 1
ATOM 723 C C . ASP A 1 90 ? 4.686 3.188 -28.813 1.00 93.81 90 ASP A C 1
ATOM 725 O O . ASP A 1 90 ? 5.676 3.349 -28.105 1.00 93.81 90 ASP A O 1
ATOM 729 N N . GLU A 1 91 ? 4.275 1.971 -29.170 1.00 93.00 91 GLU A N 1
ATOM 730 C CA . GLU A 1 91 ? 4.943 0.738 -28.726 1.00 93.00 91 GLU A CA 1
ATOM 731 C C . GLU A 1 91 ? 6.373 0.585 -29.276 1.00 93.00 91 GLU A C 1
ATOM 733 O O . GLU A 1 91 ? 7.129 -0.260 -28.799 1.00 93.00 91 GLU A O 1
ATOM 738 N N . ARG A 1 92 ? 6.769 1.413 -30.254 1.00 93.75 92 ARG A N 1
ATOM 739 C CA . ARG A 1 92 ? 8.127 1.432 -30.818 1.00 93.75 92 ARG A CA 1
ATOM 740 C C . ARG A 1 92 ? 9.055 2.398 -30.089 1.00 93.75 92 ARG A C 1
ATOM 742 O O . ARG A 1 92 ? 10.272 2.300 -30.240 1.00 93.75 92 ARG A O 1
ATOM 749 N N . ARG A 1 93 ? 8.509 3.341 -29.322 1.00 95.06 93 ARG A N 1
ATOM 750 C CA . ARG A 1 93 ? 9.297 4.350 -28.619 1.00 95.06 93 ARG A CA 1
ATOM 751 C C . ARG A 1 93 ? 9.843 3.804 -27.310 1.00 95.06 93 ARG A C 1
ATOM 753 O O . ARG A 1 93 ? 9.126 3.195 -26.517 1.00 95.06 93 ARG A O 1
ATOM 760 N N . ALA A 1 94 ? 11.120 4.091 -27.074 1.00 96.25 94 ALA A N 1
ATOM 761 C CA . ALA A 1 94 ? 11.816 3.709 -25.855 1.00 96.25 94 ALA A CA 1
ATOM 762 C C . ALA A 1 94 ? 11.089 4.224 -24.604 1.00 96.25 94 ALA A C 1
ATOM 764 O O . ALA A 1 94 ? 10.604 5.362 -24.571 1.00 96.25 94 ALA A O 1
ATOM 765 N N . ILE A 1 95 ? 11.041 3.395 -23.562 1.00 97.56 95 ILE A N 1
ATOM 766 C CA . ILE A 1 95 ? 10.433 3.734 -22.276 1.00 97.56 95 ILE A CA 1
ATOM 767 C C . ILE A 1 95 ? 11.536 4.167 -21.314 1.00 97.56 95 ILE A C 1
ATOM 769 O O . ILE A 1 95 ? 12.507 3.451 -21.075 1.00 97.56 95 ILE A O 1
ATOM 773 N N . GLU A 1 96 ? 11.355 5.328 -20.703 1.00 98.00 96 GLU A N 1
ATOM 774 C CA . GLU A 1 96 ? 12.204 5.830 -19.634 1.00 98.00 96 GLU A CA 1
ATOM 775 C C . GLU A 1 96 ? 11.523 5.586 -18.283 1.00 98.00 96 GLU A C 1
ATOM 777 O O . GLU A 1 96 ? 10.430 6.090 -18.011 1.00 98.00 96 GLU A O 1
ATOM 782 N N . VAL A 1 97 ? 12.183 4.820 -17.416 1.00 97.88 97 VAL A N 1
ATOM 783 C CA . VAL A 1 97 ? 11.804 4.700 -16.006 1.00 97.88 97 VAL A CA 1
ATOM 784 C C . VAL A 1 97 ? 12.413 5.880 -15.266 1.00 97.88 97 VAL A C 1
ATOM 786 O O . VAL A 1 97 ? 13.639 6.002 -15.193 1.00 97.88 97 VAL A O 1
ATOM 789 N N . VAL A 1 98 ? 11.550 6.728 -14.711 1.00 97.44 98 VAL A N 1
ATOM 790 C CA . VAL A 1 98 ? 11.934 7.950 -13.988 1.00 97.44 98 VAL A CA 1
ATOM 791 C C . VAL A 1 98 ? 11.868 7.799 -12.466 1.00 97.44 98 VAL A C 1
ATOM 793 O O . VAL A 1 98 ? 12.333 8.659 -11.719 1.00 97.44 98 VAL A O 1
ATOM 796 N N . GLY A 1 99 ? 11.291 6.703 -11.976 1.00 96.69 99 GLY A N 1
ATOM 797 C CA . GLY A 1 99 ? 11.234 6.434 -10.547 1.00 96.69 99 GLY A CA 1
ATOM 798 C C . GLY A 1 99 ? 10.672 5.064 -10.208 1.00 96.69 99 GLY A C 1
ATOM 799 O O . GLY A 1 99 ? 9.954 4.458 -11.004 1.00 96.69 99 GLY A O 1
ATOM 800 N N . ILE A 1 100 ? 10.992 4.592 -9.008 1.00 97.56 100 ILE A N 1
ATOM 801 C CA . ILE A 1 100 ? 10.457 3.357 -8.429 1.00 97.56 100 ILE A CA 1
ATOM 802 C C . ILE A 1 100 ? 9.974 3.666 -7.021 1.00 97.56 100 ILE A C 1
ATOM 804 O O . ILE A 1 100 ? 10.726 4.201 -6.206 1.00 97.56 100 ILE A O 1
ATOM 808 N N . ARG A 1 101 ? 8.718 3.330 -6.742 1.00 96.31 101 ARG A N 1
ATOM 809 C CA . ARG A 1 101 ? 8.065 3.528 -5.452 1.00 96.31 101 ARG A CA 1
ATOM 810 C C . ARG A 1 101 ? 7.722 2.178 -4.845 1.00 96.31 101 ARG A C 1
ATOM 812 O O . ARG A 1 101 ? 7.151 1.322 -5.515 1.00 96.31 101 ARG A O 1
ATOM 819 N N . VAL A 1 102 ? 8.076 1.998 -3.580 1.00 95.69 102 VAL A N 1
ATOM 820 C CA . VAL A 1 102 ? 7.753 0.803 -2.804 1.00 95.69 102 VAL A CA 1
ATOM 821 C C . VAL A 1 102 ? 7.026 1.219 -1.544 1.00 95.69 102 VAL A C 1
ATOM 823 O O . VAL A 1 102 ? 7.557 1.964 -0.719 1.00 95.69 102 VAL A O 1
ATOM 826 N N . THR A 1 103 ? 5.830 0.674 -1.378 1.00 91.88 103 THR A N 1
ATOM 827 C CA . THR A 1 103 ? 5.004 0.869 -0.195 1.00 91.88 103 THR A CA 1
ATOM 828 C C . THR A 1 103 ? 4.990 -0.417 0.625 1.00 91.88 103 THR A C 1
ATOM 830 O O . THR A 1 103 ? 4.645 -1.483 0.114 1.00 91.88 103 THR A O 1
ATOM 833 N N . VAL A 1 104 ? 5.338 -0.320 1.909 1.00 89.12 104 VAL A N 1
ATOM 834 C CA . VAL A 1 104 ? 5.223 -1.401 2.894 1.00 89.12 104 VAL A CA 1
ATOM 835 C C . VAL A 1 104 ? 4.213 -0.986 3.959 1.00 89.12 104 VAL A C 1
ATOM 837 O O . VAL A 1 104 ? 4.371 0.050 4.599 1.00 89.12 104 VAL A O 1
ATOM 840 N N . ALA A 1 105 ? 3.173 -1.791 4.156 1.00 84.00 105 ALA A N 1
ATOM 841 C CA . ALA A 1 105 ? 2.114 -1.527 5.123 1.00 84.00 105 ALA A CA 1
ATOM 842 C C . ALA A 1 105 ? 2.038 -2.642 6.169 1.00 84.00 105 ALA A C 1
ATOM 844 O O . ALA A 1 105 ? 1.802 -3.797 5.818 1.00 84.00 105 ALA A O 1
ATOM 845 N N . ALA A 1 106 ? 2.178 -2.297 7.447 1.00 77.38 106 ALA A N 1
ATOM 846 C CA . ALA A 1 106 ? 1.849 -3.177 8.558 1.00 77.38 106 ALA A CA 1
ATOM 847 C C . ALA A 1 106 ? 0.347 -3.124 8.833 1.00 77.38 106 ALA A C 1
ATOM 849 O O . ALA A 1 106 ? -0.221 -2.068 9.132 1.00 77.38 106 ALA A O 1
ATOM 850 N N . ARG A 1 107 ? -0.308 -4.288 8.788 1.00 65.69 107 ARG A N 1
ATOM 851 C CA . ARG A 1 107 ? -1.616 -4.420 9.428 1.00 65.69 107 ARG A CA 1
ATOM 852 C C . ARG A 1 107 ? -1.400 -4.326 10.932 1.00 65.69 107 ARG A C 1
ATOM 854 O O . ARG A 1 107 ? -0.785 -5.214 11.518 1.00 65.69 107 ARG A O 1
ATOM 861 N N . LEU A 1 108 ? -1.964 -3.300 11.565 1.00 59.53 108 LEU A N 1
ATOM 862 C CA . LEU A 1 108 ? -2.229 -3.407 12.989 1.00 59.53 108 LEU A CA 1
ATOM 863 C C . LEU A 1 108 ? -3.248 -4.526 13.166 1.00 59.53 108 LEU A C 1
ATOM 865 O O . LEU A 1 108 ? -4.419 -4.366 12.823 1.00 59.53 108 LEU A O 1
ATOM 869 N N . SER A 1 109 ? -2.826 -5.654 13.739 1.00 51.78 109 SER A N 1
ATOM 870 C CA . SER A 1 109 ? -3.780 -6.365 14.571 1.00 51.78 109 SER A CA 1
ATOM 871 C C . SER A 1 109 ? -4.040 -5.411 15.727 1.00 51.78 109 SER A C 1
ATOM 873 O O . SER A 1 109 ? -3.173 -5.230 16.586 1.00 51.78 109 SER A O 1
ATOM 875 N N . LEU A 1 110 ? -5.204 -4.767 15.738 1.00 50.75 110 LEU A N 1
ATOM 876 C CA . LEU A 1 110 ? -5.790 -4.355 17.000 1.00 50.75 110 LEU A CA 1
ATOM 877 C C . LEU A 1 110 ? -5.936 -5.664 17.775 1.00 50.75 110 LEU A C 1
ATOM 879 O O . LEU A 1 110 ? -6.928 -6.370 17.614 1.00 50.75 110 LEU A O 1
ATOM 883 N N . ARG A 1 111 ? -4.896 -6.076 18.512 1.00 46.91 111 ARG A N 1
ATOM 884 C CA . ARG A 1 111 ? -5.075 -7.093 19.536 1.00 46.91 111 ARG A CA 1
ATOM 885 C C . ARG A 1 111 ? -6.130 -6.461 20.420 1.00 46.91 111 ARG A C 1
ATOM 887 O O . ARG A 1 111 ? -5.860 -5.406 20.996 1.00 46.91 111 ARG A O 1
ATOM 894 N N . GLY A 1 112 ? -7.347 -7.010 20.391 1.00 46.22 112 GLY A N 1
ATOM 895 C CA . GLY A 1 112 ? -8.403 -6.587 21.296 1.00 46.22 112 GLY A CA 1
ATOM 896 C C . GLY A 1 112 ? -7.748 -6.506 22.660 1.00 46.22 112 GLY A C 1
ATOM 897 O O . GLY A 1 112 ? -7.083 -7.462 23.070 1.00 46.22 112 GLY A O 1
ATOM 898 N N . ARG A 1 113 ? -7.768 -5.319 23.272 1.00 46.28 113 ARG A N 1
ATOM 899 C CA . ARG A 1 113 ? -7.223 -5.148 24.614 1.00 46.28 113 ARG A CA 1
ATOM 900 C C . ARG A 1 113 ? -7.936 -6.213 25.433 1.00 46.28 113 ARG A C 1
ATOM 902 O O . ARG A 1 113 ? -9.158 -6.137 25.517 1.00 46.28 113 ARG A O 1
ATOM 909 N N . GLN A 1 114 ? -7.204 -7.234 25.893 1.00 47.03 114 GLN A N 1
ATOM 910 C CA . GLN A 1 114 ? -7.801 -8.358 26.613 1.00 47.03 114 GLN A CA 1
ATOM 911 C C . GLN A 1 114 ? -8.746 -7.767 27.648 1.00 47.03 114 GLN A C 1
ATOM 913 O O . GLN A 1 114 ? -8.357 -6.842 28.375 1.00 47.03 114 GLN A O 1
ATOM 918 N N . ALA A 1 115 ? -10.001 -8.222 27.629 1.00 52.03 115 ALA A N 1
ATOM 919 C CA . ALA A 1 115 ? -10.953 -7.815 28.640 1.00 52.03 115 ALA A CA 1
ATOM 920 C C . ALA A 1 115 ? -10.271 -8.050 29.999 1.00 52.03 115 ALA A C 1
ATOM 922 O O . ALA A 1 115 ? -9.669 -9.112 30.196 1.00 52.03 115 ALA A O 1
ATOM 923 N N . PRO A 1 116 ? -10.255 -7.054 30.903 1.00 55.72 116 PRO A N 1
ATOM 924 C CA . PRO A 1 116 ? -9.686 -7.273 32.220 1.00 55.72 116 PRO A CA 1
ATOM 925 C C . PRO A 1 116 ? -10.353 -8.506 32.839 1.00 55.72 116 PRO A C 1
ATOM 927 O O . PRO A 1 116 ? -11.563 -8.684 32.676 1.00 55.72 116 PRO A O 1
ATOM 930 N N . SER A 1 117 ? -9.574 -9.349 33.518 1.00 52.62 117 SER A N 1
ATOM 931 C CA . SER A 1 117 ? -10.066 -10.612 34.070 1.00 52.62 117 SER A CA 1
ATOM 932 C C . SER A 1 117 ? -11.350 -10.417 34.888 1.00 52.62 117 SER A C 1
ATOM 934 O O . SER A 1 117 ? -11.493 -9.473 35.673 1.00 52.62 117 SER A O 1
ATOM 936 N N . ALA A 1 118 ? -12.311 -11.315 34.661 1.00 58.16 118 ALA A N 1
ATOM 937 C CA . ALA A 1 118 ? -13.587 -11.337 35.360 1.00 58.16 118 ALA A CA 1
ATOM 938 C C . ALA A 1 118 ? -13.364 -11.485 36.874 1.00 58.16 118 ALA A C 1
ATOM 940 O O . ALA A 1 118 ? -12.636 -12.374 37.308 1.00 58.16 118 ALA A O 1
ATOM 941 N N . GLY A 1 119 ? -14.005 -10.634 37.683 1.00 53.84 119 GLY A N 1
ATOM 942 C CA . GLY A 1 119 ? -13.907 -10.747 39.148 1.00 53.84 119 GLY A CA 1
ATOM 943 C C . GLY A 1 119 ? -14.322 -9.524 39.966 1.00 53.84 119 GLY A C 1
ATOM 944 O O . GLY A 1 119 ? -14.338 -9.589 41.191 1.00 53.84 119 GLY A O 1
ATOM 945 N N . GLY A 1 120 ? -14.673 -8.398 39.336 1.00 55.59 120 GLY A N 1
ATOM 946 C CA . GLY A 1 120 ? -15.189 -7.242 40.068 1.00 55.59 120 GLY A CA 1
ATOM 947 C C . GLY A 1 120 ? -16.644 -7.442 40.489 1.00 55.59 120 GLY A C 1
ATOM 948 O O . GLY A 1 120 ? -17.521 -7.526 39.636 1.00 55.59 120 GLY A O 1
ATOM 949 N N . THR A 1 121 ? -16.926 -7.476 41.788 1.00 58.25 121 THR A N 1
ATOM 950 C CA . THR A 1 121 ? -18.284 -7.274 42.316 1.00 58.25 121 THR A CA 1
ATOM 951 C C . THR A 1 121 ? -18.593 -5.774 42.395 1.00 58.25 121 THR A C 1
ATOM 953 O O . THR A 1 121 ? -17.680 -4.944 42.410 1.00 58.25 121 THR A O 1
ATOM 956 N N . ALA A 1 122 ? -19.876 -5.390 42.395 1.00 60.94 122 ALA A N 1
ATOM 957 C CA . ALA A 1 122 ? -20.263 -3.989 42.579 1.00 60.94 122 ALA A CA 1
ATOM 958 C C . ALA A 1 122 ? -19.675 -3.461 43.900 1.00 60.94 122 ALA A C 1
ATOM 960 O O . ALA A 1 122 ? -19.923 -4.032 44.959 1.00 60.94 122 ALA A O 1
ATOM 961 N N . ARG A 1 123 ? -18.882 -2.384 43.839 1.00 63.91 123 ARG A N 1
ATOM 962 C CA . ARG A 1 123 ? -18.099 -1.878 44.985 1.00 63.91 123 ARG A CA 1
ATOM 963 C C . ARG A 1 123 ? -18.828 -0.815 45.811 1.00 63.91 123 ARG A C 1
ATOM 965 O O . ARG A 1 123 ? -18.211 -0.153 46.636 1.00 63.91 123 ARG A O 1
ATOM 972 N N . GLY A 1 124 ? -20.134 -0.644 45.613 1.00 76.25 124 GLY A N 1
ATOM 973 C CA . GLY A 1 124 ? -20.940 0.269 46.418 1.00 76.25 124 GLY A CA 1
ATOM 974 C C . GLY A 1 124 ? -22.155 0.820 45.685 1.00 76.25 124 GLY A C 1
ATOM 975 O O . GLY A 1 124 ? -22.534 0.361 44.605 1.00 76.25 124 GLY A O 1
ATOM 976 N N . ARG A 1 125 ? -22.777 1.830 46.294 1.00 84.19 125 ARG A N 1
ATOM 977 C CA . ARG A 1 125 ? -23.898 2.590 45.734 1.00 84.19 125 ARG A CA 1
ATOM 978 C C . ARG A 1 125 ? -23.540 4.074 45.703 1.00 84.19 125 ARG A C 1
ATOM 980 O O . ARG A 1 125 ? -22.912 4.571 46.631 1.00 84.19 125 ARG A O 1
ATOM 987 N N . GLY A 1 126 ? -23.962 4.775 44.658 1.00 84.81 126 GLY A N 1
ATOM 988 C CA . GLY A 1 126 ? -23.801 6.224 44.521 1.00 84.81 126 GLY A CA 1
ATOM 989 C C . GLY A 1 126 ? -25.120 6.910 44.205 1.00 84.81 126 GLY A C 1
ATOM 990 O O . GLY A 1 126 ? -26.077 6.262 43.780 1.00 84.81 126 GLY A O 1
ATOM 991 N N . ARG A 1 127 ? -25.183 8.229 44.408 1.00 90.19 127 ARG A N 1
ATOM 992 C CA . ARG A 1 127 ? -26.349 9.038 44.033 1.00 90.19 127 ARG A CA 1
ATOM 993 C C . ARG A 1 127 ? -26.146 9.649 42.650 1.00 90.19 127 ARG A C 1
ATOM 995 O O . ARG A 1 127 ? -25.141 10.305 42.410 1.00 90.19 127 ARG A O 1
ATOM 1002 N N . VAL A 1 128 ? -27.126 9.467 41.772 1.00 86.12 128 VAL A N 1
ATOM 1003 C CA . VAL A 1 128 ? -27.194 10.093 40.444 1.00 86.12 128 VAL A CA 1
ATOM 1004 C C . VAL A 1 128 ? -28.485 10.898 40.362 1.00 86.12 128 VAL A C 1
ATOM 1006 O O . VAL A 1 128 ? -29.547 10.405 40.746 1.00 86.12 128 VAL A O 1
ATOM 1009 N N . PHE A 1 129 ? -28.413 12.134 39.875 1.00 85.00 129 PHE A N 1
ATOM 1010 C CA . PHE A 1 129 ? -29.596 12.953 39.624 1.00 85.00 129 PHE A CA 1
ATOM 1011 C C . PHE A 1 129 ? -30.115 12.689 38.208 1.00 85.00 129 PHE A C 1
ATOM 1013 O O . PHE A 1 129 ? -29.407 12.918 37.231 1.00 85.00 129 PHE A O 1
ATOM 1020 N N . THR A 1 130 ? -31.329 12.149 38.083 1.00 82.81 130 THR A N 1
ATOM 1021 C CA . THR A 1 130 ? -31.905 11.765 36.783 1.00 82.81 130 THR A CA 1
ATOM 1022 C C 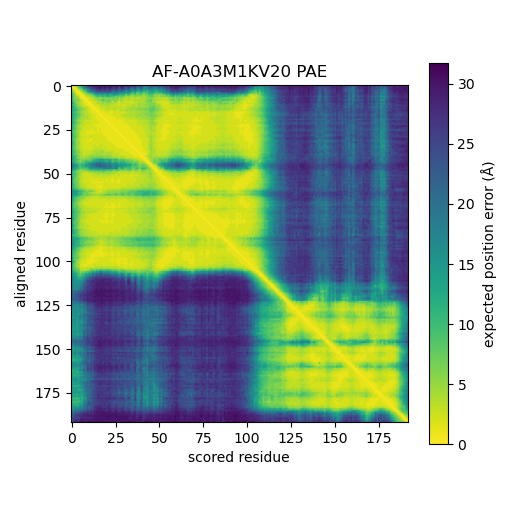. THR A 1 130 ? -33.430 11.679 36.830 1.00 82.81 130 THR A C 1
ATOM 1024 O O . THR A 1 130 ? -34.017 11.186 37.801 1.00 82.81 130 THR A O 1
ATOM 1027 N N . GLY A 1 131 ? -34.092 12.171 35.778 1.00 78.69 131 GLY A N 1
ATOM 1028 C CA . GLY A 1 131 ? -35.554 12.280 35.731 1.00 78.69 131 GLY A CA 1
ATOM 1029 C C . GLY A 1 131 ? -36.113 13.154 36.859 1.00 78.69 131 GLY A C 1
ATOM 1030 O O . GLY A 1 131 ? -37.085 12.763 37.500 1.00 78.69 131 GLY A O 1
ATOM 1031 N N . GLY A 1 132 ? -35.438 14.271 37.160 1.00 86.31 132 GLY A N 1
ATOM 1032 C CA . GLY A 1 132 ? -35.867 15.263 38.154 1.00 86.31 132 GLY A CA 1
ATOM 1033 C C . GLY A 1 132 ? -35.679 14.872 39.624 1.00 86.31 132 GLY A C 1
ATOM 1034 O O . GLY A 1 132 ? -36.120 15.608 40.499 1.00 86.31 132 GLY A O 1
ATOM 1035 N N . ARG A 1 133 ? -35.043 13.732 39.931 1.00 88.44 133 ARG A N 1
ATOM 1036 C CA . ARG A 1 133 ? -34.815 13.289 41.316 1.00 88.44 133 ARG A CA 1
ATOM 1037 C C . ARG A 1 133 ? -33.470 12.602 41.506 1.00 88.44 133 ARG A C 1
ATOM 1039 O O . ARG A 1 133 ? -32.937 11.982 40.585 1.00 88.44 133 ARG A O 1
ATOM 1046 N N . TRP A 1 134 ? -32.956 12.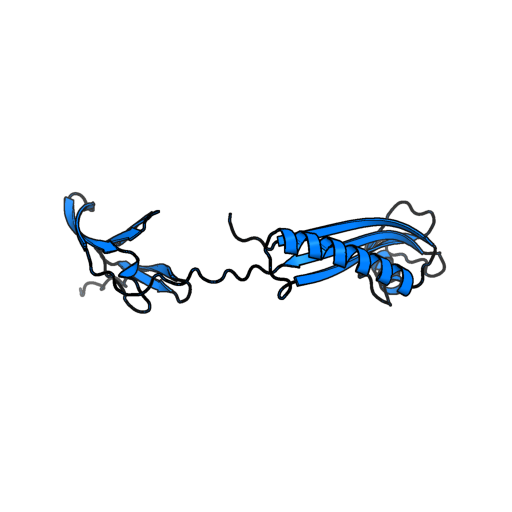649 42.730 1.00 89.12 134 TRP A N 1
ATOM 1047 C CA . TRP A 1 134 ? -31.814 11.833 43.135 1.00 89.12 134 TRP A CA 1
ATOM 1048 C C . TRP A 1 134 ? -32.215 10.360 43.227 1.00 89.12 134 TRP A C 1
ATOM 1050 O O . TRP A 1 134 ? -33.259 10.016 43.781 1.00 89.12 134 TRP A O 1
ATOM 1060 N N . ARG A 1 135 ? -31.380 9.477 42.679 1.00 88.31 135 ARG A N 1
ATOM 1061 C CA . ARG A 1 135 ? -31.545 8.023 42.743 1.00 88.31 135 ARG A CA 1
ATOM 1062 C C . ARG A 1 135 ? -30.253 7.382 43.220 1.00 88.31 135 ARG A C 1
ATOM 1064 O O . ARG A 1 135 ? -29.182 7.700 42.711 1.00 88.31 135 ARG A O 1
ATOM 1071 N N . THR A 1 136 ? -30.366 6.450 44.156 1.00 91.31 136 THR A N 1
ATOM 1072 C CA . THR A 1 136 ? -29.237 5.629 44.596 1.00 91.31 136 THR A CA 1
ATOM 1073 C C . THR A 1 136 ? -29.104 4.421 43.673 1.00 91.31 136 THR A C 1
ATOM 1075 O O . THR A 1 136 ? -30.015 3.597 43.603 1.00 91.31 136 THR A O 1
ATOM 1078 N N . VAL A 1 137 ? -27.981 4.310 42.968 1.00 90.88 137 VAL A N 1
ATOM 1079 C CA . VAL A 1 137 ? -27.721 3.277 41.953 1.00 90.88 137 VAL A CA 1
ATOM 1080 C C . VAL A 1 137 ? -26.440 2.505 42.284 1.00 90.88 137 VAL A C 1
ATOM 1082 O O . VAL A 1 137 ? -25.541 3.068 42.916 1.00 90.88 137 VAL A O 1
ATOM 1085 N N . PRO A 1 138 ? -26.333 1.219 41.908 1.00 89.56 138 PRO A N 1
ATOM 1086 C CA . PRO A 1 138 ? -25.093 0.467 42.054 1.00 89.56 138 PRO A CA 1
ATOM 1087 C C . PRO A 1 138 ? -23.968 1.090 41.220 1.00 89.56 138 PRO A C 1
ATOM 1089 O O . PRO A 1 138 ? -24.188 1.507 40.080 1.00 89.56 138 PRO A O 1
ATOM 1092 N N . ILE A 1 139 ? -22.763 1.120 41.792 1.00 87.75 139 ILE A N 1
ATOM 1093 C CA . ILE A 1 139 ? -21.523 1.435 41.081 1.00 87.75 139 ILE A CA 1
ATOM 1094 C C . ILE A 1 139 ? -20.748 0.131 40.904 1.00 87.75 139 ILE A C 1
ATOM 1096 O O . ILE A 1 139 ? -20.344 -0.511 41.879 1.00 87.75 139 ILE A O 1
ATOM 1100 N N . ALA A 1 140 ? -20.538 -0.260 39.655 1.00 85.44 140 ALA A N 1
ATOM 1101 C CA . ALA A 1 140 ? -19.802 -1.456 39.292 1.00 85.44 140 ALA A CA 1
ATOM 1102 C C . ALA A 1 140 ? -18.505 -1.078 38.565 1.00 85.44 140 ALA A C 1
ATOM 1104 O O . ALA A 1 140 ? -18.526 -0.204 37.699 1.00 85.44 140 ALA A O 1
ATOM 1105 N N . PRO A 1 141 ? -17.364 -1.716 38.870 1.00 84.19 141 PRO A N 1
ATOM 1106 C CA . PRO A 1 141 ? -16.188 -1.566 38.024 1.00 84.19 141 PRO A CA 1
ATOM 1107 C C . PRO A 1 141 ? -16.462 -2.182 36.646 1.00 84.19 141 PRO A C 1
ATOM 1109 O O . PRO A 1 141 ? -17.227 -3.138 36.532 1.00 84.19 141 PRO A O 1
ATOM 1112 N N . ARG A 1 142 ? -15.782 -1.708 35.598 1.00 81.38 142 ARG A N 1
ATOM 1113 C CA . ARG A 1 142 ? -15.849 -2.296 34.247 1.00 81.38 142 ARG A CA 1
ATOM 1114 C C . ARG A 1 142 ? -15.610 -3.808 34.246 1.00 81.38 142 ARG A C 1
ATOM 1116 O O . ARG A 1 142 ? -16.225 -4.516 33.462 1.00 81.38 142 ARG A O 1
ATOM 1123 N N . THR A 1 143 ? -14.776 -4.311 35.155 1.00 77.62 143 THR A N 1
ATOM 1124 C CA . THR A 1 143 ? -14.478 -5.746 35.310 1.00 77.62 143 THR A CA 1
ATOM 1125 C C . THR A 1 143 ? -15.683 -6.591 35.755 1.00 77.62 143 THR A C 1
ATOM 1127 O O . THR A 1 143 ? -15.657 -7.817 35.631 1.00 77.62 143 THR A O 1
ATOM 1130 N N . ALA A 1 144 ? -16.756 -5.956 36.242 1.00 77.00 144 ALA A N 1
ATOM 1131 C CA . ALA A 1 144 ? -18.042 -6.600 36.506 1.00 77.00 144 ALA A CA 1
ATOM 1132 C C . ALA A 1 144 ? -18.827 -6.909 35.215 1.00 77.00 144 ALA A C 1
ATOM 1134 O O . ALA A 1 144 ? -19.660 -7.814 35.210 1.00 77.00 144 ALA A O 1
ATOM 1135 N N . VAL A 1 145 ? -18.541 -6.191 34.121 1.00 74.69 145 VAL A N 1
ATOM 1136 C CA . VAL A 1 145 ? -19.095 -6.399 32.771 1.00 74.69 145 VAL A CA 1
ATOM 1137 C C . VAL A 1 145 ? -18.147 -7.310 31.974 1.00 74.69 145 VAL A C 1
ATOM 1139 O O . VAL A 1 145 ? -17.639 -6.939 30.922 1.00 74.69 145 VAL A O 1
ATOM 1142 N N . SER A 1 146 ? -17.808 -8.467 32.543 1.00 68.44 146 SER A N 1
ATOM 1143 C CA . SER A 1 146 ? -16.955 -9.484 31.903 1.00 68.44 146 SER A CA 1
ATOM 1144 C C . SER A 1 146 ? -17.761 -10.396 30.976 1.00 68.44 146 SER A C 1
ATOM 1146 O O . SER A 1 146 ? -18.987 -10.421 31.072 1.00 68.44 146 SER A O 1
ATOM 1148 N N . ASP A 1 147 ? -17.072 -11.130 30.095 1.00 62.00 147 ASP A N 1
ATOM 1149 C CA . ASP A 1 147 ? -17.616 -11.988 29.031 1.00 62.00 147 ASP A CA 1
ATOM 1150 C C . ASP A 1 147 ? -18.944 -12.672 29.408 1.00 62.00 147 ASP A C 1
ATOM 1152 O O . ASP A 1 147 ? -18.999 -13.620 30.191 1.00 62.00 147 ASP A O 1
ATOM 1156 N N . GLY A 1 148 ? -20.040 -12.140 28.859 1.00 61.75 148 GLY A N 1
ATOM 1157 C CA . GLY A 1 148 ? -21.402 -12.662 29.018 1.00 61.75 148 GLY A CA 1
ATOM 1158 C C . GLY A 1 148 ? -22.241 -12.048 30.146 1.00 61.75 148 GLY A C 1
ATOM 1159 O O . GLY A 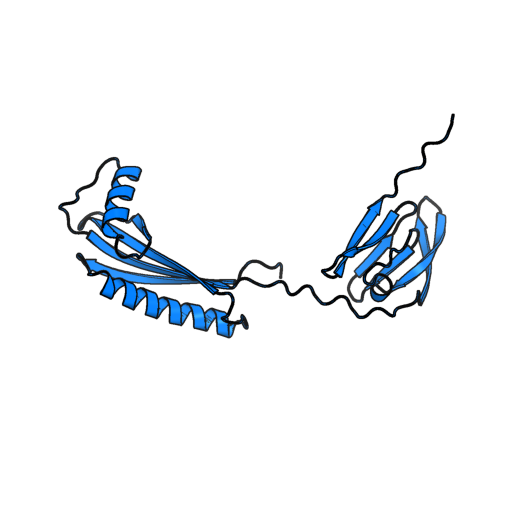1 148 ? -23.467 -12.180 30.124 1.00 61.75 148 GLY A O 1
ATOM 1160 N N . ARG A 1 149 ? -21.654 -11.320 31.105 1.00 76.94 149 ARG A N 1
ATOM 1161 C CA . ARG A 1 149 ? -22.425 -10.615 32.142 1.00 76.94 149 ARG A CA 1
ATOM 1162 C C . ARG A 1 149 ? -22.995 -9.305 31.611 1.00 76.94 149 ARG A C 1
ATOM 1164 O O . ARG A 1 149 ? -22.275 -8.382 31.239 1.00 76.94 149 ARG A O 1
ATOM 1171 N N . THR A 1 150 ? -24.321 -9.223 31.632 1.00 85.50 150 THR A N 1
ATOM 1172 C CA . THR A 1 150 ? -25.071 -8.001 31.333 1.00 85.50 150 THR A CA 1
ATOM 1173 C C . THR A 1 150 ? -25.447 -7.303 32.638 1.00 85.50 150 THR A C 1
ATOM 1175 O O . THR A 1 150 ? -25.984 -7.940 33.543 1.00 85.50 150 THR A O 1
ATOM 1178 N N . ILE A 1 151 ? -25.184 -5.999 32.741 1.00 87.94 151 ILE A N 1
ATOM 1179 C CA . ILE A 1 151 ? -25.655 -5.158 33.847 1.00 87.94 151 ILE A CA 1
ATOM 1180 C C . ILE A 1 151 ? -26.848 -4.343 33.361 1.00 87.94 151 ILE A C 1
ATOM 1182 O O . ILE A 1 151 ? -26.753 -3.597 32.386 1.00 87.94 151 ILE A O 1
ATOM 1186 N N . ASP A 1 152 ? -27.963 -4.466 34.069 1.00 91.06 152 ASP A N 1
ATOM 1187 C CA . ASP A 1 152 ? -29.161 -3.684 33.807 1.00 91.06 152 ASP A CA 1
ATOM 1188 C C . ASP A 1 152 ? -29.120 -2.328 34.510 1.00 91.06 152 ASP A C 1
ATOM 1190 O O . ASP A 1 152 ? -28.695 -2.204 35.660 1.00 91.06 152 ASP A O 1
ATOM 1194 N N . GLY A 1 153 ? -29.593 -1.298 33.811 1.00 88.88 153 GLY A N 1
ATOM 1195 C CA . GLY A 1 153 ? -29.783 0.024 34.383 1.00 88.88 153 GLY A CA 1
ATOM 1196 C C . GLY A 1 153 ? -31.008 0.091 35.309 1.00 88.88 153 GLY A C 1
ATOM 1197 O O . GLY A 1 153 ? -31.984 -0.635 35.103 1.00 88.88 153 GLY A O 1
ATOM 1198 N N . PRO A 1 154 ? -31.026 1.010 36.293 1.00 92.19 154 PRO A N 1
ATOM 1199 C CA . PRO A 1 154 ? -30.067 2.094 36.466 1.00 92.19 154 PRO A CA 1
ATOM 1200 C C . PRO A 1 154 ? -28.784 1.672 37.201 1.00 92.19 154 PRO A C 1
ATOM 1202 O O . PRO A 1 154 ? -28.856 1.188 38.327 1.00 92.19 154 PRO A O 1
ATOM 1205 N N . ALA A 1 155 ? -27.617 1.928 36.606 1.00 90.50 155 ALA A N 1
ATOM 1206 C CA . ALA A 1 155 ? -26.307 1.598 37.177 1.00 90.50 155 ALA A CA 1
ATOM 1207 C C . ALA A 1 155 ? -25.221 2.566 36.688 1.00 90.50 155 ALA A C 1
ATOM 1209 O O . ALA A 1 155 ? -25.379 3.221 35.660 1.00 90.50 155 ALA A O 1
ATOM 1210 N N . VAL A 1 156 ? -24.103 2.649 37.405 1.00 89.94 156 VAL A N 1
ATOM 1211 C CA . VAL A 1 156 ? -22.899 3.363 36.959 1.00 89.94 156 VAL A CA 1
ATOM 1212 C C . VAL A 1 156 ? -21.768 2.355 36.805 1.00 89.94 156 VAL A C 1
ATOM 1214 O O . VAL A 1 156 ? -21.472 1.613 37.737 1.00 89.94 156 VAL A O 1
ATOM 1217 N N . VAL A 1 157 ? -21.131 2.336 35.638 1.00 88.06 157 VAL A N 1
ATOM 1218 C CA . VAL A 1 157 ? -19.949 1.521 35.357 1.00 88.06 157 VAL A CA 1
ATOM 1219 C C . VAL A 1 157 ? -18.717 2.416 35.346 1.00 88.06 157 VAL A C 1
ATOM 1221 O O . VAL A 1 157 ? -18.661 3.368 34.572 1.00 88.06 157 VAL A O 1
ATOM 1224 N N . THR A 1 158 ? -17.732 2.126 36.192 1.00 84.62 158 THR A N 1
ATOM 1225 C CA . THR A 1 158 ? -16.500 2.918 36.309 1.00 84.62 158 THR A CA 1
ATOM 1226 C C . THR A 1 158 ? -15.289 2.186 35.739 1.00 84.62 158 THR A C 1
ATOM 1228 O O . THR A 1 158 ? -15.099 0.982 35.911 1.00 84.62 158 THR A O 1
ATOM 1231 N N . GLU A 1 159 ? -14.432 2.938 35.068 1.00 79.31 159 GLU A N 1
ATOM 1232 C CA . GLU A 1 159 ? -13.120 2.546 34.574 1.00 79.31 159 GLU A CA 1
ATOM 1233 C C . GLU A 1 159 ? -12.118 3.636 34.966 1.00 79.31 159 GLU A C 1
ATOM 1235 O O . GLU A 1 159 ? -12.491 4.793 35.140 1.00 79.31 159 GLU A O 1
ATOM 1240 N N . TYR A 1 160 ? -10.836 3.283 35.078 1.00 72.81 160 TYR A N 1
ATOM 1241 C CA . TYR A 1 160 ? -9.771 4.233 35.418 1.00 72.81 160 TYR A CA 1
ATOM 1242 C C . TYR A 1 160 ? -9.823 5.537 34.596 1.00 72.81 160 TYR A C 1
ATOM 1244 O O . TYR A 1 160 ? -9.567 6.610 35.129 1.00 72.81 160 TYR A O 1
ATOM 1252 N N . SER A 1 161 ? -10.197 5.454 33.315 1.00 66.38 161 SER A N 1
ATOM 1253 C CA . SER A 1 161 ? -10.258 6.596 32.397 1.00 66.38 161 SER A CA 1
ATOM 1254 C C . SER A 1 161 ? -11.676 7.042 32.012 1.00 66.38 161 SER A C 1
ATOM 1256 O O . SER A 1 161 ? -11.810 7.904 31.147 1.00 66.38 161 SER A O 1
ATOM 1258 N N . SER A 1 162 ? -12.744 6.432 32.545 1.00 77.75 162 SER A N 1
ATOM 1259 C CA . SER A 1 162 ? -14.118 6.731 32.105 1.00 77.75 162 SER A CA 1
ATOM 1260 C C . SER A 1 162 ? -15.186 6.300 33.111 1.00 77.75 162 SER A C 1
ATOM 1262 O O . SER A 1 162 ? -14.996 5.367 33.881 1.00 77.75 162 SER A O 1
ATOM 1264 N N . THR A 1 163 ? -16.350 6.949 33.080 1.00 84.06 163 THR A N 1
ATOM 1265 C CA . THR A 1 163 ? -17.539 6.532 33.833 1.00 84.06 163 THR A CA 1
ATOM 1266 C C . THR A 1 163 ? -18.753 6.535 32.910 1.00 84.06 163 THR A C 1
ATOM 1268 O O . THR A 1 163 ? -19.055 7.550 32.289 1.00 84.06 163 THR A O 1
ATOM 1271 N N . ALA A 1 164 ? -19.465 5.412 32.831 1.00 88.69 164 ALA A N 1
ATOM 1272 C CA . ALA A 1 164 ? -20.662 5.247 32.015 1.00 88.69 164 ALA A CA 1
ATOM 1273 C C . ALA A 1 164 ? -21.907 5.095 32.898 1.00 88.69 164 ALA A C 1
ATOM 1275 O O . ALA A 1 164 ? -21.974 4.208 33.747 1.00 88.69 164 ALA A O 1
ATOM 1276 N N . TYR A 1 165 ? -22.919 5.934 32.679 1.00 92.00 165 TYR A N 1
ATOM 1277 C CA . TYR A 1 165 ? -24.230 5.777 33.308 1.00 92.00 165 TYR A CA 1
ATOM 1278 C C . TYR A 1 165 ? -25.147 4.931 32.418 1.00 92.00 165 TYR A C 1
ATOM 1280 O O . TYR A 1 165 ? -25.447 5.299 31.285 1.00 92.00 165 TYR A O 1
ATOM 1288 N N . VAL A 1 166 ? -25.614 3.802 32.945 1.00 92.12 166 VAL A N 1
ATOM 1289 C CA . VAL A 1 166 ? -26.603 2.930 32.307 1.00 92.12 166 VAL A CA 1
ATOM 1290 C C . VAL A 1 166 ? -27.975 3.353 32.815 1.00 92.12 166 VAL A C 1
ATOM 1292 O O . VAL A 1 166 ? -28.307 3.124 33.976 1.00 92.12 166 VAL A O 1
ATOM 1295 N N . ALA A 1 167 ? -28.762 4.012 31.969 1.00 90.56 167 ALA A N 1
ATOM 1296 C CA . ALA A 1 167 ? -30.068 4.553 32.343 1.00 90.56 167 ALA A CA 1
ATOM 1297 C C . ALA A 1 167 ? -31.141 3.453 32.534 1.00 90.56 167 ALA A C 1
ATOM 1299 O O . ALA A 1 167 ? -30.980 2.333 32.046 1.00 90.56 167 ALA A O 1
ATOM 1300 N N . PRO A 1 168 ? -32.273 3.739 33.210 1.00 90.12 168 PRO A N 1
ATOM 1301 C CA . PRO A 1 168 ? -33.404 2.813 33.269 1.00 90.12 168 PRO A CA 1
ATOM 1302 C C . PRO A 1 168 ? -33.861 2.374 31.872 1.00 90.12 168 PRO A C 1
ATOM 1304 O O . PRO A 1 168 ? -33.967 3.194 30.961 1.00 90.12 168 PRO A O 1
ATOM 1307 N N . GLY A 1 169 ? -34.143 1.081 31.706 1.00 89.25 169 GLY A N 1
ATOM 1308 C CA . GLY A 1 169 ? -34.520 0.512 30.407 1.00 89.25 169 GLY A CA 1
ATOM 1309 C C . GLY A 1 169 ? -33.345 0.307 29.446 1.00 89.25 169 GLY A C 1
ATOM 1310 O O . GLY A 1 169 ? -33.568 -0.070 28.300 1.00 89.25 169 GLY A O 1
ATOM 1311 N N . TRP A 1 170 ? -32.109 0.523 29.895 1.00 93.56 170 TRP A N 1
ATOM 1312 C CA . TRP A 1 170 ? -30.896 0.146 29.178 1.00 93.56 170 TRP A CA 1
ATOM 1313 C C . TRP A 1 170 ? -30.185 -1.003 29.885 1.00 93.56 170 TRP A C 1
ATOM 1315 O O . TRP A 1 170 ? -30.375 -1.229 31.080 1.00 93.56 170 TRP A O 1
ATOM 1325 N N . SER A 1 171 ? -29.347 -1.710 29.144 1.00 91.81 171 SER A N 1
ATOM 1326 C CA . SER A 1 171 ? -28.391 -2.675 29.667 1.00 91.81 171 SER A CA 1
ATOM 1327 C C . SER A 1 171 ? -27.016 -2.443 29.049 1.00 91.81 171 SER A C 1
ATOM 1329 O O . SER A 1 171 ? -26.901 -1.829 27.985 1.00 91.81 171 SER A O 1
ATOM 1331 N N . VAL A 1 172 ? -25.969 -2.915 29.720 1.00 91.00 172 VAL A N 1
ATOM 1332 C CA . VAL A 1 172 ? -24.591 -2.883 29.222 1.00 91.00 172 VAL A CA 1
ATOM 1333 C C . VAL A 1 172 ? -23.965 -4.271 29.301 1.00 91.00 172 VAL A C 1
ATOM 1335 O O . VAL A 1 172 ? -24.168 -4.995 30.272 1.00 91.00 172 VAL A O 1
ATOM 1338 N N . SER A 1 173 ? -23.208 -4.635 28.274 1.00 89.25 173 SER A N 1
ATOM 1339 C CA . SER A 1 173 ? -22.459 -5.896 28.157 1.00 89.25 173 SER A CA 1
ATOM 1340 C C . SER A 1 173 ? -21.101 -5.625 27.506 1.00 89.25 173 SER A C 1
ATOM 1342 O O . SER A 1 173 ? -20.902 -4.530 26.978 1.00 89.25 173 SER A O 1
ATOM 1344 N N . ALA A 1 174 ? -20.175 -6.582 27.539 1.00 85.50 174 ALA A N 1
ATOM 1345 C CA . ALA A 1 174 ? -18.933 -6.511 26.772 1.00 85.50 174 ALA A CA 1
ATOM 1346 C C . ALA A 1 174 ? -19.022 -7.392 25.517 1.00 85.50 174 ALA A C 1
ATOM 1348 O O . ALA A 1 174 ? -19.613 -8.472 25.573 1.00 85.50 174 ALA A O 1
ATOM 1349 N N . ASP A 1 175 ? -18.460 -6.930 24.397 1.00 78.19 175 ASP A N 1
ATOM 1350 C CA . ASP A 1 175 ? -18.181 -7.801 23.249 1.00 78.19 175 ASP A CA 1
ATOM 1351 C C . ASP A 1 175 ? -16.896 -8.623 23.463 1.00 78.19 175 ASP A C 1
ATOM 1353 O O . ASP A 1 175 ? -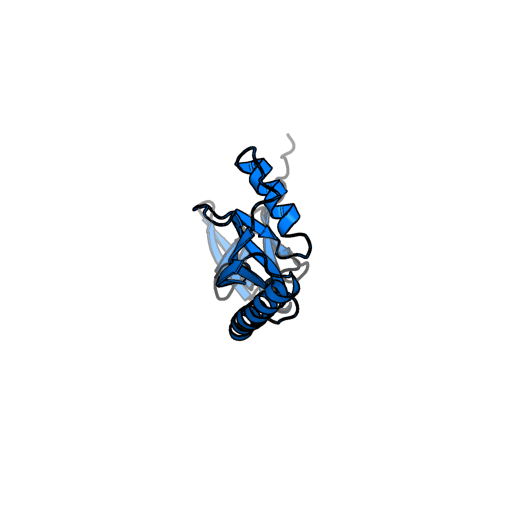16.157 -8.421 24.426 1.00 78.19 175 ASP A O 1
ATOM 1357 N N . ASP A 1 176 ? -16.613 -9.532 22.532 1.00 71.69 176 ASP A N 1
ATO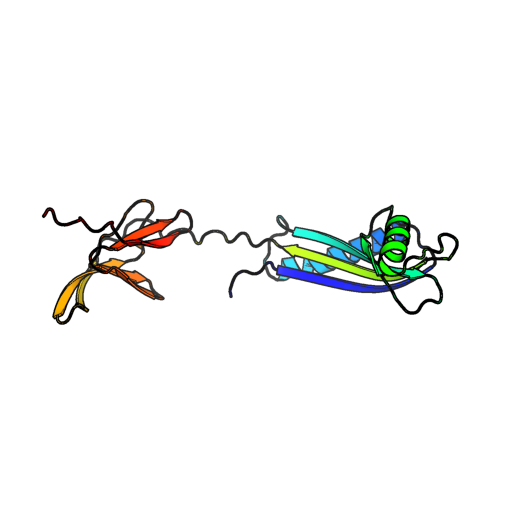M 1358 C CA . ASP A 1 176 ? -15.414 -10.384 22.493 1.00 71.69 176 ASP A CA 1
ATOM 1359 C C . ASP A 1 176 ? -14.088 -9.599 22.429 1.00 71.69 176 ASP A C 1
ATOM 1361 O O . ASP A 1 176 ? -13.008 -10.141 22.665 1.00 71.69 176 ASP A O 1
ATOM 1365 N N . ARG A 1 177 ? -14.154 -8.303 22.112 1.00 68.56 177 ARG A N 1
ATOM 1366 C CA . ARG A 1 177 ? -13.019 -7.373 22.041 1.00 68.56 177 ARG A CA 1
ATOM 1367 C C . ARG A 1 177 ? -12.947 -6.460 23.263 1.00 68.56 177 ARG A C 1
ATOM 1369 O O . ARG A 1 177 ? -12.093 -5.570 23.312 1.00 68.56 177 ARG A O 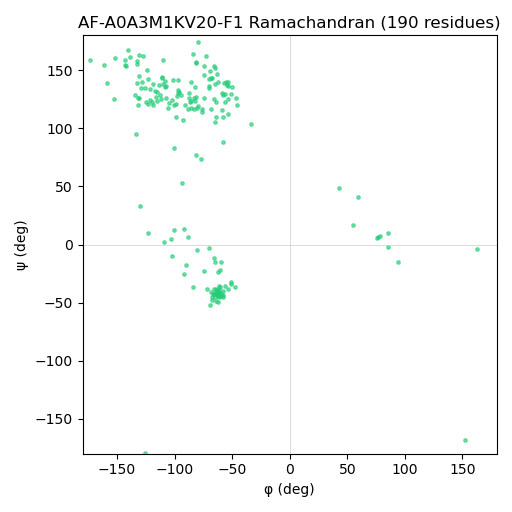1
ATOM 1376 N N . GLY A 1 178 ? -13.824 -6.677 24.239 1.00 70.88 178 GLY A N 1
ATOM 1377 C CA . GLY A 1 178 ? -13.914 -5.935 25.480 1.00 70.88 178 GLY A CA 1
ATOM 1378 C C . GLY A 1 178 ? -14.607 -4.580 25.360 1.00 70.88 178 GLY A C 1
ATOM 1379 O O . GLY A 1 178 ? -14.578 -3.845 26.341 1.00 70.88 178 GLY A O 1
ATOM 1380 N N . ASN A 1 179 ? -15.210 -4.197 24.230 1.00 81.50 179 ASN A N 1
ATOM 1381 C CA . ASN A 1 179 ? -15.968 -2.945 24.109 1.00 81.50 179 ASN A CA 1
ATOM 1382 C C . ASN A 1 179 ? -17.274 -3.017 24.906 1.00 81.50 179 ASN A C 1
ATOM 1384 O O . ASN A 1 179 ? -17.945 -4.042 24.897 1.00 81.50 179 ASN A O 1
ATOM 1388 N N . LEU A 1 180 ? -17.675 -1.911 25.544 1.00 85.00 180 LEU A N 1
ATOM 1389 C CA . LEU A 1 180 ? -18.968 -1.835 26.229 1.00 85.00 180 LEU A CA 1
ATOM 1390 C C . LEU A 1 180 ? -20.091 -1.561 25.221 1.00 85.00 180 LEU A C 1
ATOM 1392 O O . LEU A 1 180 ? -20.128 -0.508 24.587 1.00 85.00 180 LEU A O 1
ATOM 1396 N N . LEU A 1 181 ? -21.025 -2.499 25.108 1.00 88.06 181 LEU A N 1
ATOM 1397 C CA . LEU A 1 181 ? -22.221 -2.408 24.283 1.00 88.06 181 LEU A CA 1
ATOM 1398 C C . LEU A 1 181 ? -23.418 -2.013 25.148 1.00 88.06 181 LEU A C 1
ATOM 1400 O O . LEU A 1 181 ? -23.900 -2.825 25.942 1.00 88.06 181 LEU A O 1
ATOM 1404 N N . LEU A 1 182 ? -23.924 -0.789 24.971 1.00 90.81 182 LEU A N 1
ATOM 1405 C CA . LEU A 1 182 ? -25.192 -0.364 25.562 1.00 90.81 182 LEU A CA 1
ATOM 1406 C C . LEU A 1 182 ? -26.358 -0.723 24.640 1.00 90.81 182 LEU A C 1
ATOM 1408 O O . LEU A 1 182 ? -26.351 -0.397 23.453 1.00 90.81 182 LEU A O 1
ATOM 1412 N N . ARG A 1 183 ? -27.387 -1.364 25.193 1.00 91.69 183 ARG A N 1
ATOM 1413 C CA . ARG A 1 183 ? -28.610 -1.722 24.467 1.00 91.69 183 ARG A CA 1
ATOM 1414 C C . ARG A 1 183 ? -29.829 -1.180 25.193 1.00 91.69 183 ARG A C 1
ATOM 1416 O O . ARG A 1 183 ? -29.954 -1.324 26.406 1.00 91.69 183 ARG A O 1
ATOM 1423 N N . ARG A 1 184 ? -30.752 -0.579 24.446 1.00 91.00 184 ARG A N 1
ATOM 1424 C CA . ARG A 1 184 ? -32.066 -0.195 24.965 1.00 91.00 184 ARG A CA 1
ATOM 1425 C C . ARG A 1 184 ? -32.970 -1.425 24.950 1.00 91.00 184 ARG A C 1
ATOM 1427 O O . ARG A 1 184 ? -33.111 -2.067 23.911 1.00 91.00 184 ARG A O 1
ATOM 1434 N N . LYS A 1 185 ? -33.580 -1.754 26.085 1.00 83.00 185 LYS A N 1
ATOM 1435 C CA . LYS A 1 185 ? -34.583 -2.817 26.166 1.00 83.00 185 LYS A CA 1
ATOM 1436 C C . LYS A 1 185 ? -35.849 -2.385 25.413 1.00 83.00 185 LYS A C 1
ATOM 1438 O O . LYS A 1 185 ? -36.204 -1.202 25.471 1.00 83.00 185 LYS A O 1
ATOM 1443 N N . PRO A 1 186 ? -36.545 -3.311 24.729 1.00 74.75 186 PRO A N 1
ATOM 1444 C CA . PRO A 1 186 ? -37.855 -3.020 24.165 1.00 74.75 186 PRO A CA 1
ATOM 1445 C C . PRO A 1 186 ? -38.784 -2.527 25.279 1.00 74.75 186 PRO A C 1
ATOM 1447 O O . PRO A 1 186 ? -38.872 -3.141 26.343 1.00 74.75 186 PRO A O 1
ATOM 1450 N N . SER A 1 187 ? -39.456 -1.398 25.060 1.00 63.47 187 SER A N 1
ATOM 1451 C CA . SER A 1 187 ? -40.480 -0.907 25.981 1.00 63.47 187 SER A CA 1
ATOM 1452 C C . SER A 1 187 ? -41.659 -1.874 25.978 1.00 63.47 187 SER A C 1
ATOM 1454 O O . SER A 1 187 ? -42.228 -2.124 24.915 1.00 63.47 187 SER A O 1
ATOM 1456 N N . ALA A 1 188 ? -42.055 -2.381 27.145 1.00 55.75 188 ALA A N 1
ATOM 1457 C CA . ALA A 1 188 ? -43.319 -3.091 27.271 1.00 55.75 188 ALA A CA 1
ATOM 1458 C C . ALA A 1 188 ? -44.453 -2.141 26.854 1.00 55.75 188 ALA A C 1
ATOM 1460 O O . ALA A 1 188 ? -44.650 -1.082 27.454 1.00 55.75 188 ALA A O 1
ATOM 1461 N N . ARG A 1 189 ? -45.154 -2.489 25.774 1.00 46.56 189 ARG A N 1
ATOM 1462 C CA . ARG A 1 189 ? -46.356 -1.792 25.317 1.00 46.56 189 ARG A CA 1
ATOM 1463 C C . ARG A 1 189 ? -47.412 -1.979 26.414 1.00 46.56 189 ARG A C 1
ATOM 1465 O O . ARG A 1 189 ? -47.683 -3.114 26.798 1.00 46.56 189 ARG A O 1
ATOM 1472 N N . LYS A 1 190 ? -47.946 -0.886 26.969 1.00 35.75 190 LYS A N 1
ATOM 1473 C CA . LYS A 1 190 ? -49.057 -0.944 27.934 1.00 35.75 190 LYS A CA 1
ATOM 1474 C C . LYS A 1 190 ? -50.238 -1.663 27.254 1.00 35.75 190 LYS A C 1
ATOM 1476 O O . LYS A 1 190 ? -50.565 -1.260 26.134 1.00 35.75 190 LYS A O 1
ATOM 1481 N N . PRO A 1 191 ? -50.853 -2.695 27.859 1.00 46.78 191 PRO A N 1
ATOM 1482 C CA . PRO A 1 191 ? -52.162 -3.139 27.406 1.00 46.78 191 PRO A CA 1
ATOM 1483 C C . PRO A 1 191 ? -53.164 -1.996 27.619 1.00 46.78 191 PRO A C 1
ATOM 1485 O O . PRO A 1 191 ? -52.975 -1.161 28.511 1.00 46.78 191 PRO A O 1
ATOM 1488 N N . SER A 1 192 ? -54.134 -1.930 26.708 1.00 54.31 192 SER A N 1
ATOM 1489 C CA . SER A 1 192 ? -55.189 -0.903 26.677 1.00 54.31 192 SER A CA 1
ATOM 1490 C C . SER A 1 192 ? -56.228 -1.168 27.753 1.00 54.31 192 SER A C 1
ATOM 1492 O O . SER A 1 192 ? -56.351 -2.349 28.146 1.00 54.31 192 SER A O 1
#

pLDDT: mean 83.11, std 15.57, range [35.75, 98.0]

Foldseek 3Di:
DPDDWDKFKDKDFDWDKQDQLVVLVVVLVVRVVVSLVVCVVVVFDSPAKDKFKWWWKDFPPDPHTDIDGSDNCRLVRVQVVCCVPVVDGDSPTIMITGMMMMMIIGDPPPQLPQQPAADWDQPAWDWDCDPNDIDIATETELSPQPDPDKAADQHWYDDPVDIDGHHHQWIWHADPSRDIDIDGHPDDDDDD

Sequence (192 aa):
MLGGPVVRDRLESVRLLDPPYGRLSAIADRLARRARRDVEREGFAATALKRADVVRLRYAGQSIAIEVPCDRNYRRAFHAEHRRLFHTADERRAIEVVGIRVTVAARLSLRGRQAPSAGGTARGRGRVFTGGRWRTVPIAPRTAVSDGRTIDGPAVVTEYSSTAYVAPGWSVSADDRGNLLLRRKPSARKPS

Secondary structure (DSSP, 8-state):
-----EEEEEEEEEEEES--HHHHHHHHHHHHHHHHHHHHHTT--GGGEEEEEEEEEEETT-S--EEEE-STTHHHHHHHHHHHHHS---TTSPEEEEEEEEEEEE-------PPPPS-PPP-EEEEEEETTEEEEEEEEEGGGS-TTPPEESSEEEEETTEEEEE-TTEEEEE-TT--EEEEEPPPPPPP-

Mean predicted aligned error: 14.82 Å